Protein AF-0000000087537199 (afdb_homodimer)

Radius of gyration: 24.15 Å; Cα contacts (8 Å, |Δi|>4): 425; chains: 2; bounding box: 48×74×52 Å

Organism: NCBI:txid88431

Foldseek 3Di:
DDCDPLLVLLLQLLLVQLVPPPPHFDALVVSCVVSVHDSVSSVVSVVLCVVLQQKDWDDDPRIHIHGSDHQQQAFQVSSCCSRPNDPADDQDDQDPDDPCSVVSVCCCPVPRVVVRVVVVVRRRNHTSVNVNVVVVVVVVVVVVVVVD/DDCDPLLVLLLQLVLVQLVPPPPHFDALVVSCVVSVHDSVSSVVSVVLCVVLQQKDWDDDPRIHIHGSDHQQQAFQVSSCCSRPNDPADDQDDQDPDDPCSVVSVCCCPVPRVVVRVVVVVRRRNHTSVNVNVVVVVVVVVVVVVVVD

Sequence (296 aa):
MKLSMKSRYGLRALIDLAINSKTEQVALNSIAERNKISPQYLEQVFASLRKAGIVKSIKGSQGGYFLSRPPQEITVSSIIEALEGDYRIEDEELPKEGKYTGSVNAIQKLVIDRVNDSVTEILQSVTLHDLEKEYQEYIDYGQDMYYIMKLSMKSRYGLRALIDLAINSKTEQVALNSIAERNKISPQYLEQVFASLRKAGIVKSIKGSQGGYFLSRPPQEITVSSIIEALEGDYRIEDEELPKEGKYTGSVNAIQKLVIDRVNDSVTEILQSVTLHDLEKEYQEYIDYGQDMYYI

Solvent-accessible surface area (backbone atoms only — not comparable to full-atom values): 15859 Å² total; per-residue (Å²): 57,82,77,47,70,65,44,50,51,45,52,41,46,49,38,51,43,62,71,62,30,78,85,42,61,36,42,63,60,60,50,18,61,57,59,76,40,55,54,72,59,48,48,56,51,49,50,36,34,36,75,65,56,53,31,43,75,45,84,64,98,85,27,21,34,37,68,61,58,62,44,76,77,37,29,45,38,60,52,41,37,42,66,71,38,83,65,61,61,76,80,76,83,70,59,96,69,61,81,40,40,29,40,53,49,21,45,42,58,71,44,48,47,49,43,39,52,53,47,48,50,52,29,60,69,39,25,44,39,55,40,39,50,43,18,51,51,43,50,52,50,55,51,47,54,67,74,97,58,82,76,46,69,66,44,52,52,46,52,42,48,49,37,51,44,62,70,62,30,77,83,40,60,35,42,62,60,60,50,18,60,58,59,75,40,56,53,71,58,49,49,54,50,48,49,36,32,36,75,64,55,53,32,43,75,45,83,65,98,86,27,20,33,37,67,59,58,62,43,78,76,38,27,46,40,60,52,41,37,42,67,69,37,83,64,61,61,76,80,76,82,72,58,98,72,62,79,39,39,28,42,52,49,22,46,41,59,72,44,47,47,50,45,37,53,54,46,48,52,52,30,60,68,39,24,44,38,55,38,39,51,44,19,52,51,43,50,54,50,55,51,47,56,69,73,96

pLDDT: mean 91.27, std 11.91, range [39.81, 98.88]

Structure (mmCIF, N/CA/C/O backbone):
data_AF-0000000087537199-model_v1
#
loop_
_entity.id
_entity.type
_entity.pdbx_description
1 polymer 'Rrf2 family transcriptional regulator'
#
loop_
_atom_site.group_PDB
_atom_site.id
_atom_site.type_symbol
_atom_site.label_atom_id
_atom_site.label_alt_id
_atom_site.label_comp_id
_atom_site.label_asym_id
_atom_site.label_entity_id
_atom_site.label_seq_id
_atom_site.pdbx_PDB_ins_code
_atom_site.Cartn_x
_atom_site.Cartn_y
_atom_site.Cartn_z
_atom_site.occupancy
_atom_site.B_iso_or_equiv
_atom_site.auth_seq_id
_atom_site.auth_comp_id
_atom_site.auth_asym_id
_atom_site.auth_atom_id
_atom_site.pdbx_PDB_model_num
ATOM 1 N N . MET A 1 1 ? 0.459 -0.457 -0.998 1 75.19 1 MET A N 1
ATOM 2 C CA . MET A 1 1 ? 1.025 -1.22 -2.107 1 75.19 1 MET A CA 1
ATOM 3 C C . MET A 1 1 ? -0.015 -1.445 -3.199 1 75.19 1 MET A C 1
ATOM 5 O O . MET A 1 1 ? -1.216 -1.46 -2.924 1 75.19 1 MET A O 1
ATOM 9 N N . LYS A 1 2 ? 0.405 -1.321 -4.438 1 78.44 2 LYS A N 1
ATOM 10 C CA . LYS A 1 2 ? -0.446 -1.684 -5.566 1 78.44 2 LYS A CA 1
ATOM 11 C C . LYS A 1 2 ? -0.186 -3.119 -6.012 1 78.44 2 LYS A C 1
ATOM 13 O O . LYS A 1 2 ? 0.965 -3.553 -6.086 1 78.44 2 LYS A O 1
ATOM 18 N N . LEU A 1 3 ? -1.23 -3.912 -6.008 1 92.62 3 LEU A N 1
ATOM 19 C CA . LEU A 1 3 ? -1.132 -5.234 -6.609 1 92.62 3 LEU A CA 1
ATOM 20 C C . LEU A 1 3 ? -1.622 -5.211 -8.055 1 92.62 3 LEU A C 1
ATOM 22 O O . LEU A 1 3 ? -2.822 -5.336 -8.305 1 92.62 3 LEU A O 1
ATOM 26 N N . SER A 1 4 ? -0.72 -5.012 -8.922 1 93.19 4 SER A N 1
ATOM 27 C CA . SER A 1 4 ? -1.021 -4.832 -10.344 1 93.19 4 SER A CA 1
ATOM 28 C C . SER A 1 4 ? -1.612 -6.098 -10.945 1 93.19 4 SER A C 1
ATOM 30 O O . SER A 1 4 ? -1.636 -7.148 -10.305 1 93.19 4 SER A O 1
ATOM 32 N N . MET A 1 5 ? -2.07 -5.949 -12.133 1 91.75 5 MET A N 1
ATOM 33 C CA . MET A 1 5 ? -2.523 -7.117 -12.875 1 91.75 5 MET A CA 1
ATOM 34 C C . MET A 1 5 ? -1.382 -8.109 -13.086 1 91.75 5 MET A C 1
ATOM 36 O O . MET A 1 5 ? -1.587 -9.32 -13.031 1 91.75 5 MET A O 1
ATOM 40 N N . LYS A 1 6 ? -0.217 -7.605 -13.32 1 95.19 6 LYS A N 1
ATOM 41 C CA . LYS A 1 6 ? 0.959 -8.453 -13.484 1 95.19 6 LYS A CA 1
ATOM 42 C C . LYS A 1 6 ? 1.197 -9.32 -12.25 1 95.19 6 LYS A C 1
ATOM 44 O O . LYS A 1 6 ? 1.443 -10.516 -12.367 1 95.19 6 LYS A O 1
ATOM 49 N N . SER A 1 7 ? 1.1 -8.695 -11.109 1 96.31 7 SER A N 1
ATOM 50 C CA . SER A 1 7 ? 1.306 -9.43 -9.867 1 96.31 7 SER A CA 1
ATOM 51 C C . SER A 1 7 ? 0.179 -10.422 -9.617 1 96.31 7 SER A C 1
ATOM 53 O O . SER A 1 7 ? 0.423 -11.539 -9.156 1 96.31 7 SER A O 1
ATOM 55 N N . ARG A 1 8 ? -1.02 -10.008 -9.93 1 94.94 8 ARG A N 1
ATOM 56 C CA . ARG A 1 8 ? -2.16 -10.906 -9.75 1 94.94 8 ARG A CA 1
ATOM 57 C C . ARG A 1 8 ? -2.047 -12.125 -10.656 1 94.94 8 ARG A C 1
ATOM 59 O O . ARG A 1 8 ? -2.186 -13.258 -10.195 1 94.94 8 ARG A O 1
ATOM 66 N N . TYR A 1 9 ? -1.751 -11.891 -11.875 1 95.44 9 TYR A N 1
ATOM 67 C CA . TYR A 1 9 ? -1.585 -12.984 -12.828 1 95.44 9 TYR A CA 1
ATOM 68 C C . TYR A 1 9 ? -0.408 -13.867 -12.445 1 95.44 9 TYR A C 1
ATOM 70 O O . TYR A 1 9 ? -0.475 -15.094 -12.578 1 95.44 9 TYR A O 1
ATOM 78 N N . GLY A 1 10 ? 0.642 -13.234 -12.016 1 97.88 10 GLY A N 1
ATOM 79 C CA . GLY A 1 10 ? 1.801 -13.992 -11.586 1 97.88 10 GLY A CA 1
ATOM 80 C C . GLY A 1 10 ? 1.5 -14.93 -10.43 1 97.88 10 GLY A C 1
ATOM 81 O O . GLY A 1 10 ? 1.875 -16.109 -10.461 1 97.88 10 GLY A O 1
ATOM 82 N N . LEU A 1 11 ? 0.8 -14.398 -9.477 1 98.19 11 LEU A N 1
ATOM 83 C CA . LEU A 1 11 ? 0.439 -15.219 -8.32 1 98.19 11 LEU A CA 1
ATOM 84 C C . LEU A 1 11 ? -0.467 -16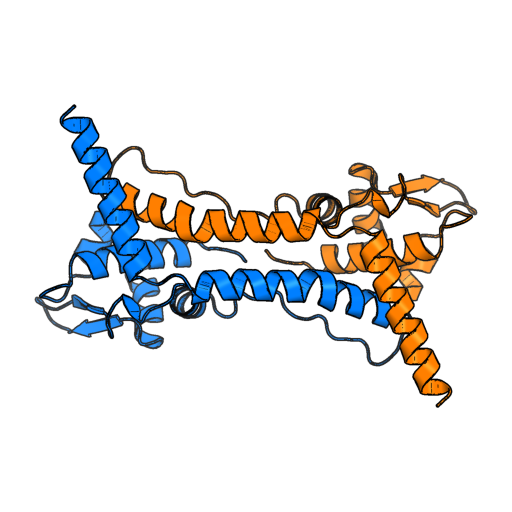.375 -8.742 1 98.19 11 LEU A C 1
ATOM 86 O O . LEU A 1 11 ? -0.247 -17.516 -8.336 1 98.19 11 LEU A O 1
ATOM 90 N N . ARG A 1 12 ? -1.44 -16.109 -9.539 1 96.62 12 ARG A N 1
ATOM 91 C CA . ARG A 1 12 ? -2.354 -17.141 -10 1 96.62 12 ARG A CA 1
ATOM 92 C C . ARG A 1 12 ? -1.604 -18.219 -10.773 1 96.62 12 ARG A C 1
ATOM 94 O O . ARG A 1 12 ? -1.823 -19.422 -10.547 1 96.62 12 ARG A O 1
ATOM 101 N N . ALA A 1 13 ? -0.761 -17.781 -11.664 1 97.5 13 ALA A N 1
ATOM 102 C CA . ALA A 1 13 ? -0.001 -18.703 -12.508 1 97.5 13 ALA A CA 1
ATOM 103 C C . ALA A 1 13 ? 0.934 -19.562 -11.664 1 97.5 13 ALA A C 1
ATOM 105 O O . ALA A 1 13 ? 1.114 -20.75 -11.945 1 97.5 13 ALA A O 1
ATOM 106 N N . LEU A 1 14 ? 1.512 -19 -10.633 1 98.44 14 LEU A N 1
ATOM 107 C CA . LEU A 1 14 ? 2.436 -19.734 -9.781 1 98.44 14 LEU A CA 1
ATOM 108 C C . LEU A 1 14 ? 1.688 -20.75 -8.922 1 98.44 14 LEU A C 1
ATOM 110 O O . LEU A 1 14 ? 2.207 -21.844 -8.641 1 98.44 14 LEU A O 1
ATOM 114 N N . ILE A 1 15 ? 0.481 -20.359 -8.492 1 97.62 15 ILE A N 1
ATOM 115 C CA . ILE A 1 15 ? -0.347 -21.344 -7.793 1 97.62 15 ILE A CA 1
ATOM 116 C C . ILE A 1 15 ? -0.631 -22.516 -8.711 1 97.62 15 ILE A C 1
ATOM 118 O O . ILE A 1 15 ? -0.487 -23.672 -8.312 1 97.62 15 ILE A O 1
ATOM 122 N N . ASP A 1 16 ? -1.009 -22.219 -9.945 1 96.31 16 ASP A N 1
ATOM 123 C CA . ASP A 1 16 ? -1.258 -23.25 -10.953 1 96.31 16 ASP A CA 1
ATOM 124 C C . ASP A 1 16 ? -0.029 -24.125 -11.148 1 96.31 16 ASP A C 1
ATOM 126 O O . ASP A 1 16 ? -0.133 -25.359 -11.133 1 96.31 16 ASP A O 1
ATOM 130 N N . LEU A 1 17 ? 1.085 -23.5 -11.266 1 97.44 17 LEU A N 1
ATOM 131 C CA . LEU A 1 17 ? 2.334 -24.234 -11.469 1 97.44 17 LEU A CA 1
ATOM 132 C C . LEU A 1 17 ? 2.635 -25.141 -10.289 1 97.44 17 LEU A C 1
ATOM 134 O O . LEU A 1 17 ? 3.014 -26.297 -10.469 1 97.44 17 LEU A O 1
ATOM 138 N N . ALA A 1 18 ? 2.455 -24.578 -9.109 1 96.38 18 ALA A N 1
ATOM 139 C CA . ALA A 1 18 ? 2.74 -25.344 -7.895 1 96.38 18 ALA A CA 1
ATOM 140 C C . ALA A 1 18 ? 1.851 -26.578 -7.797 1 96.38 18 ALA A C 1
ATOM 142 O O . ALA A 1 18 ? 2.301 -27.641 -7.371 1 96.38 18 ALA A O 1
ATOM 143 N N . ILE A 1 19 ? 0.647 -26.438 -8.234 1 93.62 19 ILE A N 1
ATOM 144 C CA . ILE A 1 19 ? -0.343 -27.5 -8.148 1 93.62 19 ILE A CA 1
ATOM 145 C C . ILE A 1 19 ? -0.04 -28.578 -9.195 1 93.62 19 ILE A C 1
ATOM 147 O O . ILE A 1 19 ? -0.175 -29.766 -8.93 1 93.62 19 ILE A O 1
ATOM 151 N N . ASN A 1 20 ? 0.44 -28.125 -10.336 1 91.88 20 ASN A N 1
ATOM 152 C CA . ASN A 1 20 ? 0.503 -29.016 -11.477 1 91.88 20 ASN A CA 1
ATOM 153 C C . ASN A 1 20 ? 1.932 -29.484 -11.75 1 91.88 20 ASN A C 1
ATOM 155 O O . ASN A 1 20 ? 2.154 -30.375 -12.57 1 91.88 20 ASN A O 1
ATOM 159 N N . SER A 1 21 ? 2.924 -28.875 -11.102 1 81.94 21 SER A N 1
ATOM 160 C CA . SER A 1 21 ? 4.312 -29.219 -11.375 1 81.94 21 SER A CA 1
ATOM 161 C C . SER A 1 21 ? 4.828 -30.25 -10.375 1 81.94 21 SER A C 1
ATOM 163 O O . SER A 1 21 ? 6.039 -30.391 -10.188 1 81.94 21 SER A O 1
ATOM 165 N N . LYS A 1 22 ? 4.148 -30.969 -9.75 1 75.44 22 LYS A N 1
ATOM 166 C CA . LYS A 1 22 ? 4.621 -31.906 -8.734 1 75.44 22 LYS A CA 1
ATOM 167 C C . LYS A 1 22 ? 5.5 -33 -9.359 1 75.44 22 LYS A C 1
ATOM 169 O O . LYS A 1 22 ? 6.453 -33.469 -8.734 1 75.44 22 LYS A O 1
ATOM 174 N N . THR A 1 23 ? 5.355 -33.2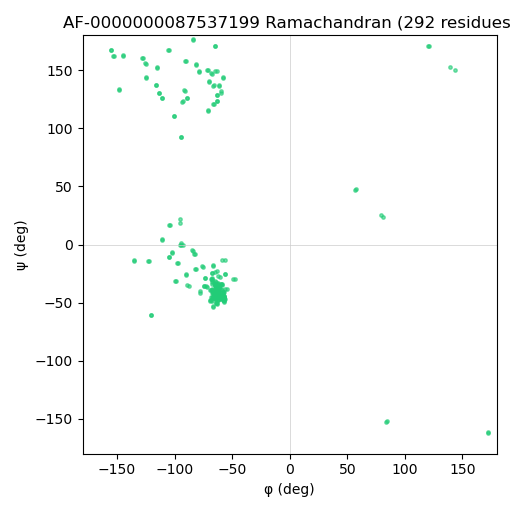81 -10.633 1 73.31 23 THR A N 1
ATOM 175 C CA . THR A 1 23 ? 6.137 -34.375 -11.18 1 73.31 23 THR A CA 1
ATOM 176 C C . THR A 1 23 ? 6.75 -34 -12.523 1 73.31 23 THR A C 1
ATOM 178 O O . THR A 1 23 ? 7.605 -34.719 -13.047 1 73.31 23 THR A O 1
ATOM 181 N N . GLU A 1 24 ? 6.336 -33 -13.062 1 83.81 24 GLU A N 1
ATOM 182 C CA . GLU A 1 24 ? 6.789 -32.656 -14.406 1 83.81 24 GLU A CA 1
ATOM 183 C C . GLU A 1 24 ? 6.719 -31.156 -14.633 1 83.81 24 GLU A C 1
ATOM 185 O O . GLU A 1 24 ? 6.121 -30.422 -13.836 1 83.81 24 GLU A O 1
ATOM 190 N N . GLN A 1 25 ? 7.445 -30.766 -15.641 1 91.94 25 GLN A N 1
ATOM 191 C CA . GLN A 1 25 ? 7.324 -29.391 -16.109 1 91.94 25 GLN A CA 1
ATOM 192 C C . GLN A 1 25 ? 5.926 -29.109 -16.641 1 91.94 25 GLN A C 1
ATOM 194 O O . GLN A 1 25 ? 5.227 -30.031 -17.078 1 91.94 25 GLN A O 1
ATOM 199 N N . VAL A 1 26 ? 5.512 -27.922 -16.516 1 95.88 26 VAL A N 1
ATOM 200 C CA . VAL A 1 26 ? 4.191 -27.531 -16.984 1 95.88 26 VAL A CA 1
ATOM 201 C C . VAL A 1 26 ? 4.332 -26.547 -18.156 1 95.88 26 VAL A C 1
ATOM 203 O O . VAL A 1 26 ? 5.094 -25.578 -18.062 1 95.88 26 VAL A O 1
ATOM 206 N N . ALA A 1 27 ? 3.627 -26.844 -19.203 1 95.75 27 ALA A N 1
ATOM 207 C CA . ALA A 1 27 ? 3.664 -25.969 -20.375 1 95.75 27 ALA A CA 1
ATOM 208 C C . ALA A 1 27 ? 3.043 -24.609 -20.062 1 95.75 27 ALA A C 1
ATOM 210 O O . ALA A 1 27 ? 1.975 -24.547 -19.438 1 95.75 27 ALA A O 1
ATOM 211 N N . LEU A 1 28 ? 3.746 -23.562 -20.547 1 96.44 28 LEU A N 1
ATOM 212 C CA . LEU A 1 28 ? 3.266 -22.203 -20.312 1 96.44 28 LEU A CA 1
ATOM 213 C C . LEU A 1 28 ? 1.865 -22 -20.875 1 96.44 28 LEU A C 1
ATOM 215 O O . LEU A 1 28 ? 1.015 -21.375 -20.25 1 96.44 28 LEU A O 1
ATOM 219 N N . ASN A 1 29 ? 1.617 -22.578 -22.031 1 96.12 29 ASN A N 1
ATOM 220 C CA . ASN A 1 29 ? 0.328 -22.438 -22.703 1 96.12 29 ASN A CA 1
ATOM 221 C C . ASN A 1 29 ? -0.8 -23.047 -21.875 1 96.12 29 ASN A C 1
ATOM 223 O O . ASN A 1 29 ? -1.92 -22.547 -21.859 1 96.12 29 ASN A O 1
ATOM 227 N N . SER A 1 30 ? -0.572 -24.141 -21.25 1 95.12 30 SER A N 1
ATOM 228 C CA . SER A 1 30 ? -1.586 -24.781 -20.406 1 95.12 30 SER A CA 1
ATOM 229 C C . SER A 1 30 ? -1.922 -23.922 -19.188 1 95.12 30 SER A C 1
ATOM 231 O O . SER A 1 30 ? -3.088 -23.812 -18.812 1 95.12 30 SER A O 1
ATOM 233 N N . ILE A 1 31 ? -0.898 -23.312 -18.594 1 95.75 31 ILE A N 1
ATOM 234 C CA . ILE A 1 31 ? -1.109 -22.406 -17.469 1 95.75 31 ILE A CA 1
ATOM 235 C C . ILE A 1 31 ? -1.956 -21.219 -17.922 1 95.75 31 ILE A C 1
ATOM 237 O O . ILE A 1 31 ? -2.924 -20.859 -17.25 1 95.75 31 ILE A O 1
ATOM 241 N N . ALA A 1 32 ? -1.575 -20.656 -19.047 1 96.56 32 ALA A N 1
ATOM 242 C CA . ALA A 1 32 ? -2.287 -19.5 -19.594 1 96.56 32 ALA A CA 1
ATOM 243 C C . ALA A 1 32 ? -3.76 -19.828 -19.828 1 96.56 32 ALA A C 1
ATOM 245 O O . ALA A 1 32 ? -4.641 -19.047 -19.438 1 96.56 32 ALA A O 1
ATOM 246 N N . GLU A 1 33 ? -4.039 -20.953 -20.359 1 94.38 33 GLU A N 1
ATOM 247 C CA . GLU A 1 33 ? -5.398 -21.375 -20.688 1 94.38 33 GLU A CA 1
ATOM 248 C C . GLU A 1 33 ? -6.227 -21.578 -19.422 1 94.38 33 GLU A C 1
ATOM 250 O O . GLU A 1 33 ? -7.336 -21.047 -19.297 1 94.38 33 GLU A O 1
ATOM 255 N N . ARG A 1 34 ? -5.645 -22.234 -18.438 1 92.31 34 ARG A N 1
ATOM 256 C CA . ARG A 1 34 ? -6.375 -22.531 -17.203 1 92.31 34 ARG A CA 1
ATOM 257 C C . ARG A 1 34 ? -6.68 -21.25 -16.422 1 92.31 34 ARG A C 1
ATOM 259 O O . ARG A 1 34 ? -7.652 -21.203 -15.672 1 92.31 34 ARG A O 1
ATOM 266 N N . ASN A 1 35 ? -5.855 -20.219 -16.656 1 92.75 35 ASN A N 1
ATOM 267 C CA . ASN A 1 35 ? -5.988 -19 -15.852 1 92.75 35 ASN A CA 1
ATOM 268 C C . ASN A 1 35 ? -6.516 -17.844 -16.672 1 92.75 35 ASN A C 1
ATOM 270 O O . ASN A 1 35 ? -6.562 -16.703 -16.203 1 92.75 35 ASN A O 1
ATOM 274 N N . LYS A 1 36 ? -6.859 -18.094 -17.922 1 91.19 36 LYS A N 1
ATOM 275 C CA . LYS A 1 36 ? -7.434 -17.094 -18.828 1 91.19 36 LYS A CA 1
ATOM 276 C C . LYS A 1 36 ? -6.52 -15.875 -18.953 1 91.19 36 LYS A C 1
ATOM 278 O O . LYS A 1 36 ? -6.977 -14.734 -18.828 1 91.19 36 LYS A O 1
ATOM 283 N N . ILE A 1 37 ? -5.297 -16.203 -19.156 1 94.38 37 ILE A N 1
ATOM 284 C CA . ILE A 1 37 ? -4.27 -15.195 -19.422 1 94.38 37 ILE A CA 1
ATOM 285 C C . ILE A 1 37 ? -3.703 -15.383 -20.828 1 94.38 37 ILE A C 1
ATOM 287 O O . ILE A 1 37 ? -3.512 -16.516 -21.281 1 94.38 37 ILE A O 1
ATOM 291 N N . SER A 1 38 ? -3.52 -14.344 -21.5 1 96.5 38 SER A N 1
ATOM 292 C CA . SER A 1 38 ? -2.908 -14.5 -22.812 1 96.5 38 SER A CA 1
ATOM 293 C C . SER A 1 38 ? -1.509 -15.094 -22.719 1 96.5 38 SER A C 1
ATOM 295 O O . SER A 1 38 ? -0.74 -14.734 -21.812 1 96.5 38 SER A O 1
ATOM 297 N N . PRO A 1 39 ? -1.177 -16.047 -23.594 1 96.94 39 PRO A N 1
ATOM 298 C CA . PRO A 1 39 ? 0.165 -16.625 -23.578 1 96.94 39 PRO A CA 1
ATOM 299 C C . PRO A 1 39 ? 1.269 -15.586 -23.688 1 96.94 39 PRO A C 1
ATOM 301 O O . PRO A 1 39 ? 2.311 -15.703 -23.047 1 96.94 39 PRO A O 1
ATOM 304 N N . GLN A 1 40 ? 1.053 -14.594 -24.484 1 97.31 40 GLN A N 1
ATOM 305 C CA . GLN A 1 40 ? 2.039 -13.531 -24.672 1 97.31 40 GLN A CA 1
ATOM 306 C C . GLN A 1 40 ? 2.287 -12.773 -23.375 1 97.31 40 GLN A C 1
ATOM 308 O O . GLN A 1 40 ? 3.436 -12.5 -23.016 1 97.31 40 GLN A O 1
ATOM 313 N N . TYR A 1 41 ? 1.214 -12.477 -22.75 1 97.56 41 TYR A N 1
ATOM 314 C CA . TYR A 1 41 ? 1.333 -11.758 -21.484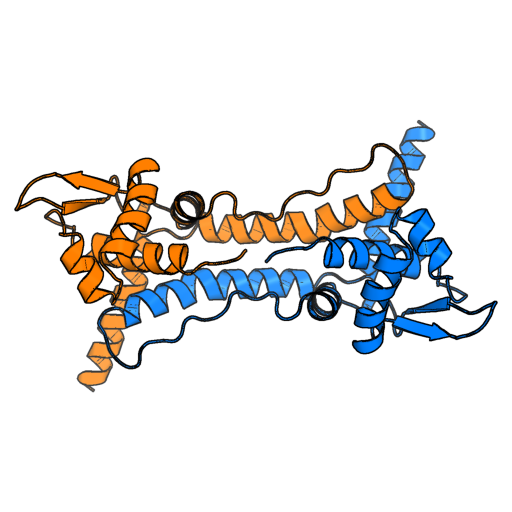 1 97.56 41 TYR A CA 1
ATOM 315 C C . TYR A 1 41 ? 2.01 -12.625 -20.422 1 97.56 41 TYR A C 1
ATOM 317 O O . TYR A 1 41 ? 2.875 -12.156 -19.688 1 97.56 41 TYR A O 1
ATOM 325 N N . LEU A 1 42 ? 1.62 -13.875 -20.375 1 98.12 42 LEU A N 1
ATOM 326 C CA . LEU A 1 42 ? 2.174 -14.773 -19.359 1 98.12 42 LEU A CA 1
ATOM 327 C C . LEU A 1 42 ? 3.666 -14.992 -19.594 1 98.12 42 LEU A C 1
ATOM 329 O O . LEU A 1 42 ? 4.43 -15.156 -18.641 1 98.12 42 LEU A O 1
ATOM 333 N N . GLU A 1 43 ? 4.047 -14.992 -20.844 1 97.62 43 GLU A N 1
ATOM 334 C CA . GLU A 1 43 ? 5.465 -15.109 -21.156 1 97.62 43 GLU A CA 1
ATOM 335 C C . GLU A 1 43 ? 6.27 -13.984 -20.516 1 97.62 43 GLU A C 1
ATOM 337 O O . GLU A 1 43 ? 7.363 -14.211 -19.984 1 97.62 43 GLU A O 1
ATOM 342 N N . GLN A 1 44 ? 5.766 -12.82 -20.547 1 97.75 44 GLN A N 1
ATOM 343 C CA . GLN A 1 44 ? 6.43 -11.672 -19.938 1 97.75 44 GLN A CA 1
ATOM 344 C C . GLN A 1 44 ? 6.504 -11.828 -18.422 1 97.75 44 GLN A C 1
ATOM 346 O O . GLN A 1 44 ? 7.539 -11.539 -17.812 1 97.75 44 GLN A O 1
ATOM 351 N N . VAL A 1 45 ? 5.418 -12.211 -17.875 1 98.5 45 VAL A N 1
ATOM 352 C CA . VAL A 1 45 ? 5.359 -12.422 -16.422 1 98.5 45 VAL A CA 1
ATOM 353 C C . VAL A 1 45 ? 6.395 -13.469 -16.016 1 98.5 45 VAL A C 1
ATOM 355 O O . VAL A 1 45 ? 7.168 -13.25 -15.078 1 98.5 45 VAL A O 1
ATOM 358 N N . PHE A 1 46 ? 6.449 -14.586 -16.766 1 98.44 46 PHE A N 1
ATOM 359 C CA . PHE A 1 46 ? 7.336 -15.688 -16.406 1 98.44 46 PHE A CA 1
ATOM 360 C C . PHE A 1 46 ? 8.789 -15.328 -16.703 1 98.44 46 PHE A C 1
ATOM 362 O O . PHE A 1 46 ? 9.703 -15.867 -16.078 1 98.44 46 PHE A O 1
ATOM 369 N N . ALA A 1 47 ? 9.008 -14.477 -17.688 1 98.19 47 ALA A N 1
ATOM 370 C CA . ALA A 1 47 ? 10.367 -13.992 -17.906 1 98.19 47 ALA A CA 1
ATOM 371 C C . ALA A 1 47 ? 10.914 -13.305 -16.656 1 98.19 47 ALA A C 1
ATOM 373 O O . ALA A 1 47 ? 12.047 -13.555 -16.25 1 98.19 47 ALA A O 1
ATOM 374 N N . SER A 1 48 ? 10.102 -12.469 -16.031 1 98.5 48 SER A N 1
ATOM 375 C CA . SER A 1 48 ? 10.492 -11.773 -14.812 1 98.5 48 SER A CA 1
ATOM 376 C C . SER A 1 48 ? 10.711 -12.758 -13.664 1 98.5 48 SER A C 1
ATOM 378 O O . SER A 1 48 ? 11.656 -12.617 -12.891 1 98.5 48 SER A O 1
ATOM 380 N N . LEU A 1 49 ? 9.852 -13.727 -13.578 1 98.81 49 LEU A N 1
ATOM 381 C CA . LEU A 1 49 ? 9.938 -14.727 -12.516 1 98.81 49 LEU A CA 1
ATOM 382 C C . LEU A 1 49 ? 11.172 -15.594 -12.688 1 98.81 49 LEU A C 1
ATOM 384 O O . LEU A 1 49 ? 11.805 -15.984 -11.703 1 98.81 49 LEU A O 1
ATOM 388 N N . ARG A 1 50 ? 11.484 -15.93 -13.945 1 98.44 50 ARG A N 1
ATOM 389 C CA . ARG A 1 50 ? 12.688 -16.703 -14.234 1 98.44 50 ARG A CA 1
ATOM 390 C C . ARG A 1 50 ? 13.945 -15.922 -13.875 1 98.44 50 ARG A C 1
ATOM 392 O O . ARG A 1 50 ? 14.867 -16.453 -13.266 1 98.44 50 ARG A O 1
ATOM 399 N N . LYS A 1 51 ? 13.984 -14.703 -14.242 1 98.31 51 LYS A N 1
ATOM 400 C CA . LYS A 1 51 ? 15.117 -13.836 -13.938 1 98.31 51 LYS A CA 1
ATOM 401 C C . LYS A 1 51 ? 15.344 -13.742 -12.43 1 98.31 51 LYS A C 1
ATOM 403 O O . LYS A 1 51 ? 16.484 -13.688 -11.977 1 98.31 51 LYS A O 1
ATOM 408 N N . ALA A 1 52 ? 14.273 -13.781 -11.672 1 98.56 52 ALA A N 1
ATOM 409 C CA . ALA A 1 52 ? 14.352 -13.664 -10.219 1 98.56 52 ALA A CA 1
ATOM 410 C C . ALA A 1 52 ? 14.633 -15.023 -9.578 1 98.56 52 ALA A C 1
ATOM 412 O O . ALA A 1 52 ? 14.734 -15.125 -8.352 1 98.56 52 ALA A O 1
ATOM 413 N N . GLY A 1 53 ? 14.664 -16.047 -10.336 1 98.44 53 GLY A N 1
ATOM 414 C CA . GLY A 1 53 ? 14.992 -17.375 -9.836 1 98.44 53 GLY A CA 1
ATOM 415 C C . GLY A 1 53 ? 13.828 -18.047 -9.141 1 98.44 53 GLY A C 1
ATOM 416 O O . GLY A 1 53 ? 14.031 -18.938 -8.305 1 98.44 53 GLY A O 1
ATOM 417 N N . ILE A 1 54 ? 12.664 -17.672 -9.477 1 98.69 54 ILE A N 1
ATOM 418 C CA . ILE A 1 54 ? 11.477 -18.266 -8.859 1 98.69 54 ILE A CA 1
ATOM 419 C C . ILE A 1 54 ? 11.047 -19.5 -9.656 1 98.69 54 ILE A C 1
ATOM 421 O O . ILE A 1 54 ? 10.617 -20.5 -9.07 1 98.69 54 ILE A O 1
ATOM 425 N N . VAL A 1 55 ? 11.242 -19.406 -10.992 1 98.38 55 VAL A N 1
ATOM 426 C CA . VAL A 1 55 ? 10.938 -20.547 -11.859 1 98.38 55 VAL A CA 1
ATOM 427 C C . VAL A 1 55 ? 12.141 -20.844 -12.742 1 98.38 55 VAL A C 1
ATOM 429 O O . VAL A 1 55 ? 13.039 -20.016 -12.898 1 98.38 55 VAL A O 1
ATOM 432 N N . LYS A 1 56 ? 12.125 -22.016 -13.234 1 96.69 56 LYS A N 1
ATOM 433 C CA . LYS A 1 56 ? 13.078 -22.469 -14.25 1 96.69 56 LYS A CA 1
ATOM 434 C C . LYS A 1 56 ? 12.352 -23.016 -15.477 1 96.69 56 LYS A C 1
ATOM 436 O O . LYS A 1 56 ? 11.203 -23.453 -15.383 1 96.69 56 LYS A O 1
ATOM 441 N N . SER A 1 57 ? 13.039 -22.969 -16.547 1 95.25 57 SER A N 1
ATOM 442 C CA . SER A 1 57 ? 12.422 -23.438 -17.781 1 95.25 57 SER A CA 1
ATOM 443 C C . SER A 1 57 ? 13.266 -24.531 -18.453 1 95.25 57 SER A C 1
ATOM 445 O O . SER A 1 57 ? 14.484 -24.562 -18.266 1 95.25 57 SER A O 1
ATOM 447 N N . ILE A 1 58 ? 12.617 -25.453 -19.016 1 91.31 58 ILE A N 1
ATOM 448 C CA . ILE A 1 58 ? 13.219 -26.438 -19.922 1 91.31 58 ILE A CA 1
ATOM 449 C C . ILE A 1 58 ? 12.719 -26.188 -21.344 1 91.31 58 ILE A C 1
ATOM 451 O O . ILE A 1 58 ? 11.516 -26.125 -21.578 1 91.31 58 ILE A O 1
ATOM 455 N N . LYS A 1 59 ? 13.656 -26.047 -22.188 1 89.12 59 LYS A N 1
ATOM 456 C CA . LYS A 1 59 ? 13.305 -25.766 -23.578 1 89.12 59 LYS A CA 1
ATOM 457 C C . LYS A 1 59 ? 12.93 -27.047 -24.312 1 89.12 59 LYS A C 1
ATOM 459 O O . LYS A 1 59 ? 13.336 -28.141 -23.922 1 89.12 59 LYS A O 1
ATOM 464 N N . GLY A 1 60 ? 12.148 -27 -25.344 1 84.56 60 GLY A N 1
ATOM 465 C CA . GLY A 1 60 ? 11.797 -28.109 -26.203 1 84.56 60 GLY A CA 1
ATOM 466 C C . GLY A 1 60 ? 10.305 -28.375 -26.25 1 84.56 60 GLY A C 1
ATOM 467 O O . GLY A 1 60 ? 9.539 -27.844 -25.453 1 84.56 60 GLY A O 1
ATOM 468 N N . SER A 1 61 ? 9.828 -29.234 -27.141 1 82 61 SER A N 1
ATOM 469 C CA . SER A 1 61 ? 8.414 -29.547 -27.359 1 82 61 SER A CA 1
ATOM 470 C C . SER A 1 61 ? 7.773 -30.125 -26.094 1 82 61 SER A C 1
ATOM 472 O O . SER A 1 61 ? 6.566 -29.984 -25.891 1 82 61 SER A O 1
ATOM 474 N N . GLN A 1 62 ? 8.609 -30.781 -25.281 1 83.56 62 GLN A N 1
ATOM 475 C CA . GLN A 1 62 ? 8.094 -31.328 -24.031 1 83.56 62 GLN A CA 1
ATOM 476 C C . GLN A 1 62 ? 8.531 -30.469 -22.844 1 83.56 62 GLN A C 1
ATOM 478 O O . GLN A 1 62 ? 8.477 -30.922 -21.703 1 83.56 62 GLN A O 1
ATOM 483 N N . GLY A 1 63 ? 8.953 -29.266 -23.266 1 90.44 63 GLY A N 1
ATOM 484 C CA . GLY A 1 63 ? 9.461 -28.406 -22.219 1 90.44 63 GLY A CA 1
ATOM 485 C C . GLY A 1 63 ? 8.367 -27.641 -21.5 1 90.44 63 GLY A C 1
ATOM 486 O O . GLY A 1 63 ? 7.184 -27.938 -21.672 1 90.44 63 GLY A O 1
ATOM 487 N N . GLY A 1 64 ? 8.766 -26.859 -20.453 1 95 64 GLY A N 1
ATOM 488 C CA . GLY A 1 64 ? 7.871 -26.109 -19.594 1 95 64 GLY A CA 1
ATOM 489 C C . GLY A 1 64 ? 8.578 -25.484 -18.391 1 95 64 GLY A C 1
ATOM 490 O O . GLY A 1 64 ? 9.766 -25.188 -18.453 1 95 64 GLY A O 1
ATOM 491 N N . TYR A 1 65 ? 7.762 -25.188 -17.531 1 97.12 65 TYR A N 1
ATOM 492 C CA . TYR A 1 65 ? 8.281 -24.5 -16.344 1 97.12 65 TYR A CA 1
ATOM 493 C C . TYR A 1 65 ? 8.102 -25.344 -15.102 1 97.12 65 TYR A C 1
ATOM 495 O O . TYR A 1 65 ? 7.215 -26.203 -15.047 1 97.12 65 TYR A O 1
ATOM 503 N N . PHE A 1 66 ? 8.969 -25.125 -14.18 1 96.12 66 PHE A N 1
ATOM 504 C CA . PHE A 1 66 ? 8.812 -25.672 -12.836 1 96.12 66 PHE A CA 1
ATOM 505 C C . PHE A 1 66 ? 9.336 -24.703 -11.789 1 96.12 66 PHE A C 1
ATOM 507 O O . PHE A 1 66 ? 10.055 -23.75 -12.117 1 96.12 66 PHE A O 1
ATOM 514 N N . LEU A 1 67 ? 8.961 -24.891 -10.562 1 97.44 67 LEU A N 1
ATOM 515 C CA . LEU A 1 67 ? 9.43 -24.031 -9.477 1 97.44 67 LEU A CA 1
ATOM 516 C C . LEU A 1 67 ? 10.914 -24.266 -9.195 1 97.44 67 LEU A C 1
ATOM 518 O O . LEU A 1 67 ? 11.375 -25.406 -9.219 1 97.44 67 LEU A O 1
ATOM 522 N N . SER A 1 68 ? 11.664 -23.266 -8.938 1 96.56 68 SER A N 1
ATOM 523 C CA . SER A 1 68 ? 13.102 -23.375 -8.719 1 96.56 68 SER A CA 1
ATOM 524 C C . SER A 1 68 ? 13.406 -23.953 -7.344 1 96.56 68 SER A C 1
ATOM 526 O O . SER A 1 68 ? 14.523 -24.391 -7.086 1 96.56 68 SER A O 1
ATOM 528 N N . ARG A 1 69 ? 12.477 -23.922 -6.414 1 96.69 69 ARG A N 1
ATOM 529 C CA . ARG A 1 69 ? 12.547 -24.422 -5.047 1 96.69 69 ARG A CA 1
ATOM 530 C C . ARG A 1 69 ? 11.156 -24.75 -4.516 1 96.69 69 ARG A C 1
ATOM 532 O O . ARG A 1 69 ? 10.148 -24.375 -5.121 1 96.69 69 ARG A O 1
ATOM 539 N N . PRO A 1 70 ? 11.094 -25.438 -3.402 1 97.25 70 PRO A N 1
ATOM 540 C CA . PRO A 1 70 ? 9.781 -25.797 -2.871 1 97.25 70 PRO A CA 1
ATOM 541 C C . PRO A 1 70 ? 8.883 -24.594 -2.605 1 97.25 70 PRO A C 1
ATOM 543 O O . PRO A 1 70 ? 9.375 -23.547 -2.186 1 97.25 70 PRO A O 1
ATOM 546 N N . PRO A 1 71 ? 7.578 -24.734 -2.838 1 98.06 71 PRO A N 1
ATOM 547 C CA . PRO A 1 71 ? 6.648 -23.609 -2.67 1 98.06 71 PRO A CA 1
ATOM 548 C C . PRO A 1 71 ? 6.703 -23 -1.269 1 98.06 71 PRO A C 1
ATOM 550 O O . PRO A 1 71 ? 6.395 -21.828 -1.091 1 98.06 71 PRO A O 1
ATOM 553 N N . GLN A 1 72 ? 7.129 -23.812 -0.195 1 98.5 72 GLN A N 1
ATOM 554 C CA . GLN A 1 72 ? 7.219 -23.344 1.184 1 98.5 72 GLN A CA 1
ATOM 555 C C . GLN A 1 72 ? 8.305 -22.281 1.334 1 98.5 72 GLN A C 1
ATOM 557 O O . GLN A 1 72 ? 8.289 -21.5 2.291 1 98.5 72 GLN A O 1
ATOM 562 N N . GLU A 1 73 ? 9.18 -22.219 0.372 1 98.62 73 GLU A N 1
ATOM 563 C CA . GLU A 1 73 ? 10.328 -21.328 0.452 1 98.62 73 GLU A CA 1
ATOM 564 C C . GLU A 1 73 ? 10.117 -20.078 -0.407 1 98.62 73 GLU A C 1
ATOM 566 O O . GLU A 1 73 ? 10.953 -19.172 -0.412 1 98.62 73 GLU A O 1
ATOM 571 N N . ILE A 1 74 ? 9.078 -20.016 -1.174 1 98.81 74 ILE A N 1
ATOM 572 C CA . ILE A 1 74 ? 8.758 -18.891 -2.053 1 98.81 74 ILE A CA 1
ATOM 573 C C . ILE A 1 74 ? 7.695 -18 -1.406 1 98.81 74 ILE A C 1
ATOM 575 O O . ILE A 1 74 ? 6.531 -18.406 -1.305 1 98.81 74 ILE A O 1
ATOM 579 N N . THR A 1 75 ? 8.07 -16.844 -1.018 1 98.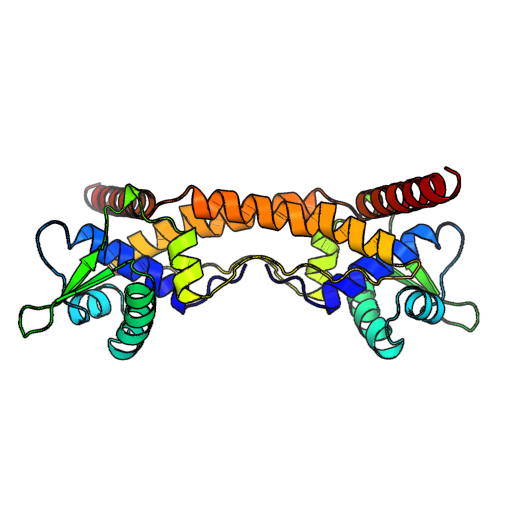88 75 THR A N 1
ATOM 580 C CA . THR A 1 75 ? 7.152 -15.945 -0.34 1 98.88 75 THR A CA 1
ATOM 581 C C . THR A 1 75 ? 6.434 -15.047 -1.348 1 98.88 75 THR A C 1
ATOM 583 O O . THR A 1 75 ? 6.926 -14.836 -2.457 1 98.88 75 THR A O 1
ATOM 586 N N . VAL A 1 76 ? 5.32 -14.547 -0.934 1 98.81 76 VAL A N 1
ATOM 587 C CA . VAL A 1 76 ? 4.605 -13.586 -1.764 1 98.81 76 VAL A CA 1
AT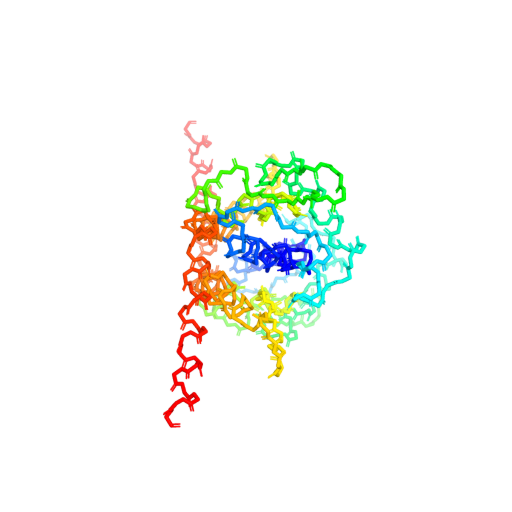OM 588 C C . VAL A 1 76 ? 5.465 -12.336 -1.959 1 98.81 76 VAL A C 1
ATOM 590 O O . VAL A 1 76 ? 5.445 -11.727 -3.029 1 98.81 76 VAL A O 1
ATOM 593 N N . SER A 1 77 ? 6.246 -12.008 -0.913 1 98.5 77 SER A N 1
ATOM 594 C CA . SER A 1 77 ? 7.148 -10.867 -1.008 1 98.5 77 SER A CA 1
ATOM 595 C C . SER A 1 77 ? 8.125 -11.031 -2.17 1 98.5 77 SER A C 1
ATOM 597 O O . SER A 1 77 ? 8.289 -10.117 -2.979 1 98.5 77 SER A O 1
ATOM 599 N N . SER A 1 78 ? 8.742 -12.219 -2.271 1 98.62 78 SER A N 1
ATOM 600 C CA . SER A 1 78 ? 9.711 -12.461 -3.34 1 98.62 78 SER A CA 1
ATOM 601 C C . SER A 1 78 ? 9.039 -12.406 -4.711 1 98.62 78 SER A C 1
ATOM 603 O O . SER A 1 78 ? 9.633 -11.922 -5.676 1 98.62 78 SER A O 1
ATOM 605 N N . ILE A 1 79 ? 7.832 -12.875 -4.797 1 98.81 79 ILE A N 1
ATOM 606 C CA . ILE A 1 79 ? 7.094 -12.883 -6.055 1 98.81 79 ILE A CA 1
ATOM 607 C C . ILE A 1 79 ? 6.754 -11.453 -6.465 1 98.81 79 ILE A C 1
ATOM 609 O O . ILE A 1 79 ? 6.984 -11.055 -7.605 1 98.81 79 ILE A O 1
ATOM 613 N N . ILE A 1 80 ? 6.23 -10.672 -5.527 1 98.12 80 ILE A N 1
ATOM 614 C CA . ILE A 1 80 ? 5.836 -9.297 -5.805 1 98.12 80 ILE A CA 1
ATOM 615 C C . ILE A 1 80 ? 7.062 -8.477 -6.184 1 98.12 80 ILE A C 1
ATOM 617 O O . ILE A 1 80 ? 7.02 -7.68 -7.129 1 98.12 80 ILE A O 1
ATOM 621 N N . GLU A 1 81 ? 8.164 -8.656 -5.5 1 97.75 81 GLU A N 1
ATOM 622 C CA . GLU A 1 81 ? 9.391 -7.941 -5.824 1 97.75 81 GLU A CA 1
ATOM 623 C C . GLU A 1 81 ? 9.867 -8.273 -7.234 1 97.75 81 GLU A C 1
ATOM 625 O O . GLU A 1 81 ? 10.352 -7.398 -7.957 1 97.75 81 GLU A O 1
ATOM 630 N N . ALA A 1 82 ? 9.742 -9.492 -7.578 1 98.25 82 ALA A N 1
ATOM 631 C CA . ALA A 1 82 ? 10.172 -9.93 -8.906 1 98.25 82 ALA A CA 1
ATOM 632 C C . ALA A 1 82 ? 9.32 -9.273 -10 1 98.25 82 ALA A C 1
ATOM 634 O O . ALA A 1 82 ? 9.82 -8.984 -11.086 1 98.25 82 ALA A O 1
ATOM 635 N N . LEU A 1 83 ? 8.125 -9.008 -9.727 1 97.88 83 LEU A N 1
ATOM 636 C CA . LEU A 1 83 ? 7.188 -8.586 -10.766 1 97.88 83 LEU A CA 1
ATOM 637 C C . LEU A 1 83 ? 7.016 -7.07 -10.75 1 97.88 83 LEU A C 1
ATOM 639 O O . LEU A 1 83 ? 6.738 -6.469 -11.789 1 97.88 83 LEU A O 1
ATOM 643 N N . GLU A 1 84 ? 7.125 -6.441 -9.586 1 94.31 84 GLU A N 1
ATOM 644 C CA . GLU A 1 84 ? 6.793 -5.023 -9.469 1 94.31 84 GLU A CA 1
ATOM 645 C C . GLU A 1 84 ? 7.98 -4.219 -8.953 1 94.31 84 GLU A C 1
ATOM 647 O O . GLU A 1 84 ? 7.996 -2.99 -9.062 1 94.31 84 GLU A O 1
ATOM 652 N N . GLY A 1 85 ? 8.961 -4.828 -8.438 1 94.75 85 GLY A N 1
ATOM 653 C CA . GLY A 1 85 ? 10.016 -4.109 -7.742 1 94.75 85 GLY A CA 1
ATOM 654 C C . GLY A 1 85 ? 9.68 -3.807 -6.293 1 94.75 85 GLY A C 1
ATOM 655 O O . GLY A 1 85 ? 8.969 -4.574 -5.641 1 94.75 85 GLY A O 1
ATOM 656 N N . ASP A 1 86 ? 10.25 -2.744 -5.777 1 93.56 86 ASP A N 1
ATOM 657 C CA . ASP A 1 86 ? 10.031 -2.383 -4.383 1 93.56 86 ASP A CA 1
ATOM 658 C C . ASP A 1 86 ? 8.578 -1.979 -4.141 1 93.56 86 ASP A C 1
ATOM 660 O O . ASP A 1 86 ? 8.031 -1.133 -4.852 1 93.56 86 ASP A O 1
ATOM 664 N N . TYR A 1 87 ? 7.941 -2.736 -3.227 1 94.31 87 TYR A N 1
ATOM 665 C CA . TYR A 1 87 ? 6.527 -2.494 -2.951 1 94.31 87 TYR A CA 1
ATOM 666 C C . TYR A 1 87 ? 6.355 -1.558 -1.762 1 94.31 87 TYR A C 1
ATOM 668 O O . TYR A 1 87 ? 5.23 -1.206 -1.398 1 94.31 87 TYR A O 1
ATOM 676 N N . ARG A 1 88 ? 7.449 -1.1 -1.14 1 95.56 88 ARG A N 1
ATOM 677 C CA . ARG A 1 88 ? 7.383 -0.246 0.042 1 95.56 88 ARG A CA 1
ATOM 678 C C . ARG A 1 88 ? 7.07 1.197 -0.343 1 95.56 88 ARG A C 1
ATOM 680 O O . ARG A 1 88 ? 7.488 1.665 -1.405 1 95.56 88 ARG A O 1
ATOM 687 N N .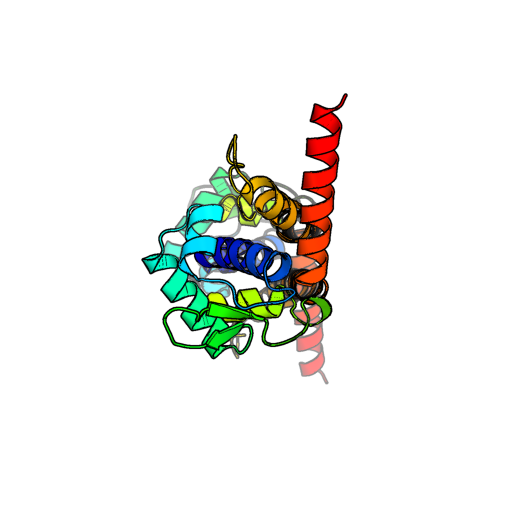 ILE A 1 89 ? 6.367 1.886 0.572 1 96 89 ILE A N 1
ATOM 688 C CA . ILE A 1 89 ? 6.258 3.338 0.466 1 96 89 ILE A CA 1
ATOM 689 C C . ILE A 1 89 ? 7.641 3.969 0.607 1 96 89 ILE A C 1
ATOM 691 O O . ILE A 1 89 ? 8.375 3.66 1.547 1 96 89 ILE A O 1
ATOM 695 N N . GLU A 1 90 ? 7.953 4.809 -0.333 1 94.19 90 GLU A N 1
ATOM 696 C CA . GLU A 1 90 ? 9.273 5.438 -0.321 1 94.19 90 GLU A CA 1
ATOM 697 C C . GLU A 1 90 ? 9.414 6.391 0.861 1 94.19 90 GLU A C 1
ATOM 699 O O . GLU A 1 90 ? 8.469 7.094 1.218 1 94.19 90 GLU A O 1
ATOM 704 N N . ASP A 1 91 ? 10.57 6.441 1.312 1 91.62 91 ASP A N 1
ATOM 705 C CA . ASP A 1 91 ? 10.875 7.414 2.355 1 91.62 91 ASP A CA 1
ATOM 706 C C . ASP A 1 91 ? 10.875 8.836 1.797 1 91.62 91 ASP A C 1
ATOM 708 O O . ASP A 1 91 ? 11.094 9.039 0.6 1 91.62 91 ASP A O 1
ATOM 712 N N . GLU A 1 92 ? 10.531 9.727 2.678 1 80.25 92 GLU A N 1
ATOM 713 C CA . GLU A 1 92 ? 10.727 11.117 2.289 1 80.25 92 GLU A CA 1
ATOM 714 C C . GLU A 1 92 ? 12.109 11.617 2.715 1 80.25 92 GLU A C 1
ATOM 716 O O . GLU A 1 92 ? 12.586 11.281 3.803 1 80.25 92 GLU A O 1
ATOM 721 N N . GLU A 1 93 ? 12.727 12.234 1.758 1 74.75 93 GLU A N 1
ATOM 722 C CA . GLU A 1 93 ? 14.008 12.836 2.117 1 74.75 93 GLU A CA 1
ATOM 723 C C . GLU A 1 93 ? 13.828 13.93 3.168 1 74.75 93 GLU A C 1
ATOM 725 O O . GLU A 1 93 ? 12.969 14.805 3.023 1 74.75 93 GLU A O 1
ATOM 730 N N . LEU A 1 94 ? 14.523 13.758 4.254 1 69.06 94 LEU A N 1
ATOM 731 C CA . LEU A 1 94 ? 14.508 14.805 5.27 1 69.06 94 LEU A CA 1
ATOM 732 C C . LEU A 1 94 ? 15.281 16.031 4.797 1 69.06 94 LEU A C 1
ATOM 734 O O . LEU A 1 94 ? 16.422 15.914 4.336 1 69.06 94 LEU A O 1
ATOM 738 N N . PRO A 1 95 ? 14.539 17 4.672 1 64.56 95 PRO A N 1
ATOM 739 C CA . PRO A 1 95 ? 15.336 18.203 4.359 1 64.56 95 PRO A CA 1
ATOM 740 C C . PRO A 1 95 ? 16.359 18.516 5.445 1 64.56 95 PRO A C 1
ATOM 742 O O . PRO A 1 95 ? 16.156 18.172 6.613 1 64.56 95 PRO A O 1
ATOM 745 N N . LYS A 1 96 ? 17.75 18.766 5.098 1 59.75 96 LYS A N 1
ATOM 746 C CA . LYS A 1 96 ? 18.844 19.078 6.008 1 59.75 96 LYS A CA 1
ATOM 747 C C . LYS A 1 96 ? 18.438 20.172 6.996 1 59.75 96 LYS A C 1
ATOM 749 O O . LYS A 1 96 ? 18.953 20.219 8.109 1 59.75 96 LYS A O 1
ATOM 754 N N . GLU A 1 97 ? 17.516 21.094 6.578 1 59.28 97 GLU A N 1
ATOM 755 C CA . GLU A 1 97 ? 17.156 22.234 7.406 1 59.28 97 GLU A CA 1
ATOM 756 C C . GLU A 1 97 ? 15.703 22.641 7.191 1 59.28 97 GLU A C 1
ATOM 758 O O . GLU A 1 97 ? 15.109 22.328 6.156 1 59.28 97 GLU A O 1
ATOM 763 N N . GLY A 1 98 ? 14.953 22.859 8.359 1 64.56 98 GLY A N 1
ATOM 764 C CA . GLY A 1 98 ? 13.656 23.531 8.25 1 64.56 98 GLY A CA 1
ATOM 765 C C . GLY A 1 98 ? 12.625 22.969 9.219 1 64.56 98 GLY A C 1
ATOM 766 O O . GLY A 1 98 ? 12.789 21.859 9.734 1 64.56 98 GLY A O 1
ATOM 767 N N . LYS A 1 99 ? 11.719 23.781 9.633 1 64.38 99 LYS A N 1
ATOM 768 C CA . LYS A 1 99 ? 10.672 23.547 10.617 1 64.38 99 LYS A CA 1
ATOM 769 C C . LYS A 1 99 ? 9.805 22.344 10.219 1 64.38 99 LYS A C 1
ATOM 771 O O . LYS A 1 99 ? 9.125 21.766 11.062 1 64.38 99 LYS A O 1
ATOM 776 N N . TYR A 1 100 ? 10.023 21.969 8.945 1 74.38 100 TYR A N 1
ATOM 777 C CA . TYR A 1 100 ? 9.117 20.906 8.531 1 74.38 100 TYR A CA 1
ATOM 778 C C . TYR A 1 100 ? 9.758 19.547 8.719 1 74.38 100 TYR A C 1
ATOM 780 O O . TYR A 1 100 ? 9.133 18.516 8.461 1 74.38 100 TYR A O 1
ATOM 788 N N . THR A 1 101 ? 10.984 19.5 9.242 1 83.69 101 THR A N 1
ATOM 789 C CA . THR A 1 101 ? 11.672 18.234 9.461 1 83.69 101 THR A CA 1
ATOM 790 C C . THR A 1 101 ? 10.922 17.375 10.484 1 83.69 101 THR A C 1
ATOM 792 O O . THR A 1 101 ? 10.883 16.156 10.367 1 83.69 101 THR A O 1
ATOM 795 N N . GLY A 1 102 ? 10.312 18.062 11.484 1 90.94 102 GLY A N 1
ATOM 796 C CA . GLY A 1 102 ? 9.531 17.359 12.492 1 90.94 102 GLY A CA 1
ATOM 797 C C . GLY A 1 102 ? 8.312 16.672 11.922 1 90.94 102 GLY A C 1
ATOM 798 O O . GLY A 1 102 ? 7.98 15.547 12.305 1 90.94 102 GLY A O 1
ATOM 799 N N . SER A 1 103 ? 7.641 17.375 11 1 94.44 103 SER A N 1
ATOM 800 C CA . SER A 1 103 ? 6.457 16.797 10.375 1 94.44 103 SER A CA 1
ATOM 801 C C . SER A 1 103 ? 6.824 15.594 9.516 1 94.44 103 SER A C 1
ATOM 803 O O . SER A 1 103 ? 6.137 14.57 9.539 1 94.44 103 SER A O 1
ATOM 805 N N . VAL A 1 104 ? 7.926 15.727 8.781 1 94.12 104 VAL A N 1
ATOM 806 C CA . VAL A 1 104 ? 8.398 14.641 7.934 1 94.12 104 VAL A CA 1
ATOM 807 C C . VAL A 1 104 ? 8.734 13.422 8.797 1 94.12 104 VAL A C 1
ATOM 809 O O . VAL A 1 104 ? 8.367 12.289 8.453 1 94.12 104 VAL A O 1
ATOM 812 N N . ASN A 1 105 ? 9.375 13.68 9.891 1 93.62 105 ASN A N 1
ATOM 813 C CA . ASN A 1 105 ? 9.734 12.602 10.805 1 93.62 105 ASN A CA 1
ATOM 814 C C . ASN A 1 105 ? 8.492 11.922 11.383 1 93.62 105 ASN A C 1
ATOM 816 O O . ASN A 1 105 ? 8.445 10.695 11.484 1 93.62 105 ASN A O 1
ATOM 820 N N . ALA A 1 106 ? 7.543 12.711 11.773 1 96.25 106 ALA A N 1
ATOM 821 C CA . ALA A 1 106 ? 6.309 12.172 12.344 1 96.25 106 ALA A CA 1
ATOM 822 C C . ALA A 1 106 ? 5.59 11.273 11.344 1 96.25 106 ALA A C 1
ATOM 824 O O . ALA A 1 106 ? 5.164 10.172 11.688 1 96.25 106 ALA A O 1
ATOM 825 N N . ILE A 1 107 ? 5.492 11.719 10.133 1 97.25 107 ILE A N 1
ATOM 826 C CA . ILE A 1 107 ? 4.828 10.969 9.07 1 97.25 107 ILE A CA 1
ATOM 827 C C . ILE A 1 107 ? 5.602 9.688 8.781 1 97.25 107 ILE A C 1
ATOM 829 O O . ILE A 1 107 ? 5.012 8.609 8.648 1 97.25 107 ILE A O 1
ATOM 833 N N . GLN A 1 108 ? 6.914 9.805 8.703 1 96.12 108 GLN A N 1
ATOM 834 C CA . GLN A 1 108 ? 7.762 8.648 8.461 1 96.12 108 GLN A CA 1
ATOM 835 C C . GLN A 1 108 ? 7.547 7.574 9.523 1 96.12 108 GLN A C 1
ATOM 837 O O . GLN A 1 108 ? 7.289 6.414 9.203 1 96.12 108 GLN A O 1
ATOM 842 N N . LYS A 1 109 ? 7.551 8.008 10.75 1 97 109 LYS A N 1
ATOM 843 C CA . LYS A 1 109 ? 7.562 7.078 11.875 1 97 109 LYS A CA 1
ATOM 844 C C . LYS A 1 109 ? 6.176 6.484 12.109 1 97 109 LYS A C 1
ATOM 846 O O . LYS A 1 109 ? 6.035 5.281 12.328 1 97 109 LYS A O 1
ATOM 851 N N . LEU A 1 110 ? 5.164 7.301 12.008 1 98.38 110 LEU A N 1
ATOM 852 C CA . LEU A 1 110 ? 3.861 6.863 12.5 1 98.38 110 LEU A CA 1
ATOM 853 C C . LEU A 1 110 ? 3.002 6.324 11.359 1 98.38 110 LEU A C 1
ATOM 855 O O . LEU A 1 110 ? 2.004 5.641 11.602 1 98.38 110 LEU A O 1
ATOM 859 N N . VAL A 1 111 ? 3.422 6.633 10.133 1 98.06 111 VAL A N 1
ATOM 860 C CA . VAL A 1 111 ? 2.594 6.195 9.016 1 98.06 111 VAL A CA 1
ATOM 861 C C . VAL A 1 111 ? 3.402 5.285 8.094 1 98.06 111 VAL A C 1
ATOM 863 O O . VAL A 1 111 ? 3.139 4.082 8.008 1 98.06 111 VAL A O 1
ATOM 866 N N . ILE A 1 112 ? 4.461 5.805 7.551 1 97.44 112 ILE A N 1
ATOM 867 C CA . ILE A 1 112 ? 5.195 5.105 6.5 1 97.44 112 ILE A CA 1
ATOM 868 C C . ILE A 1 112 ? 5.836 3.842 7.074 1 97.44 112 ILE A C 1
ATOM 870 O O . ILE A 1 112 ? 5.609 2.738 6.57 1 97.44 112 ILE A O 1
ATOM 874 N N . ASP A 1 113 ? 6.586 3.988 8.141 1 97.75 113 ASP A N 1
ATOM 875 C CA . ASP A 1 113 ? 7.281 2.844 8.719 1 97.75 113 ASP A CA 1
ATOM 876 C C . ASP A 1 113 ? 6.289 1.782 9.188 1 97.75 113 ASP A C 1
ATOM 878 O O . ASP A 1 113 ? 6.496 0.588 8.961 1 97.75 113 ASP A O 1
ATOM 882 N N . ARG A 1 114 ? 5.254 2.213 9.836 1 98.25 114 ARG A N 1
ATOM 883 C CA . ARG A 1 114 ? 4.285 1.26 10.359 1 98.25 114 ARG A CA 1
ATOM 884 C C . ARG A 1 114 ? 3.59 0.503 9.234 1 98.25 114 ARG A C 1
ATOM 886 O O . ARG A 1 114 ? 3.406 -0.713 9.32 1 98.25 114 ARG A O 1
ATOM 893 N N . VAL A 1 115 ? 3.201 1.203 8.219 1 97.94 115 VAL A N 1
ATOM 894 C CA . VAL A 1 115 ? 2.559 0.556 7.078 1 97.94 115 VAL A CA 1
ATOM 895 C C . VAL A 1 115 ? 3.541 -0.398 6.406 1 97.94 115 VAL A C 1
ATOM 897 O O . VAL A 1 115 ? 3.215 -1.562 6.156 1 97.94 115 VAL A O 1
ATOM 900 N N . ASN A 1 116 ? 4.754 0.124 6.105 1 97.75 116 ASN A N 1
ATOM 901 C CA . ASN A 1 116 ? 5.754 -0.709 5.449 1 97.75 116 ASN A CA 1
ATOM 902 C C . ASN A 1 116 ? 6.059 -1.965 6.262 1 97.75 116 ASN A C 1
ATOM 904 O O . ASN A 1 116 ? 6.156 -3.061 5.707 1 97.75 116 ASN A O 1
ATOM 908 N N . ASP A 1 117 ? 6.242 -1.79 7.555 1 98.19 117 ASP A N 1
ATOM 909 C CA . ASP A 1 117 ? 6.566 -2.928 8.414 1 98.19 117 ASP A CA 1
ATOM 910 C C . ASP A 1 117 ? 5.449 -3.971 8.383 1 98.19 117 ASP A C 1
ATOM 912 O O . ASP A 1 117 ? 5.715 -5.168 8.258 1 98.19 117 ASP A O 1
ATOM 916 N N . SER A 1 118 ? 4.227 -3.547 8.469 1 98.12 118 SER A N 1
ATOM 917 C CA . SER A 1 118 ? 3.09 -4.461 8.508 1 98.12 118 SER A CA 1
ATOM 918 C C . SER A 1 118 ? 2.912 -5.184 7.172 1 98.12 118 SER A C 1
ATOM 920 O O . SER A 1 118 ? 2.721 -6.398 7.141 1 98.12 118 SER A O 1
ATOM 922 N N . VAL A 1 119 ? 2.984 -4.484 6.09 1 97.75 119 VAL A N 1
ATOM 923 C CA . VAL A 1 119 ? 2.82 -5.062 4.762 1 97.75 119 VAL A CA 1
ATOM 924 C C . VAL A 1 119 ? 3.945 -6.059 4.488 1 97.75 119 VAL A C 1
ATOM 926 O O . VAL A 1 119 ? 3.697 -7.172 4.023 1 97.75 119 VAL A O 1
ATOM 929 N N . THR A 1 120 ? 5.156 -5.641 4.824 1 97.88 120 THR A N 1
ATOM 930 C CA . THR A 1 120 ? 6.309 -6.512 4.621 1 97.88 120 THR A CA 1
ATOM 931 C C . THR A 1 120 ? 6.164 -7.797 5.434 1 97.88 120 THR A C 1
ATOM 933 O O . THR A 1 120 ? 6.445 -8.891 4.938 1 97.88 120 THR A O 1
ATOM 936 N N . GLU A 1 121 ? 5.762 -7.645 6.637 1 98.56 121 GLU A N 1
ATOM 937 C CA . GLU A 1 121 ? 5.566 -8.812 7.488 1 98.56 121 GLU A CA 1
ATOM 938 C C . GLU A 1 121 ? 4.559 -9.781 6.871 1 98.56 121 GLU A C 1
ATOM 940 O O . GLU A 1 121 ? 4.797 -10.984 6.82 1 98.56 121 GLU A O 1
ATOM 945 N N . ILE A 1 122 ? 3.467 -9.297 6.383 1 98.5 122 ILE A N 1
ATOM 946 C CA . ILE A 1 122 ? 2.438 -10.133 5.777 1 98.5 122 ILE A CA 1
ATOM 947 C C . ILE A 1 122 ? 3 -10.828 4.535 1 98.5 122 ILE A C 1
ATOM 949 O O . ILE A 1 122 ? 2.924 -12.055 4.414 1 98.5 122 ILE A O 1
ATOM 953 N N . LEU A 1 123 ? 3.609 -10.07 3.629 1 98.44 123 LEU A N 1
ATOM 954 C CA . LEU A 1 123 ? 4.047 -10.602 2.344 1 98.44 123 LEU A CA 1
ATOM 955 C C . LEU A 1 123 ? 5.188 -11.602 2.529 1 98.44 123 LEU A C 1
ATOM 957 O O . LEU A 1 123 ? 5.309 -12.562 1.764 1 98.44 123 LEU A O 1
ATOM 961 N N . GLN A 1 124 ? 6.012 -11.406 3.6 1 98.69 124 GLN A N 1
ATOM 962 C CA . GLN A 1 124 ? 7.129 -12.305 3.863 1 98.69 124 GLN A CA 1
ATOM 963 C C . GLN A 1 124 ? 6.664 -13.57 4.586 1 98.69 124 GLN A C 1
ATOM 965 O O . GLN A 1 124 ? 7.348 -14.594 4.562 1 98.69 124 GLN A O 1
ATOM 970 N N . SER A 1 125 ? 5.547 -13.508 5.219 1 98.75 125 SER A N 1
ATOM 971 C CA . SER A 1 125 ? 5.086 -14.648 6.016 1 98.75 125 SER A CA 1
ATOM 972 C C . SER A 1 125 ? 4.238 -15.594 5.18 1 98.75 125 SER A C 1
ATOM 974 O O . SER A 1 125 ? 4.133 -16.781 5.492 1 98.75 125 SER A O 1
ATOM 976 N N . VAL A 1 126 ? 3.57 -15.156 4.117 1 98.88 126 VAL A N 1
ATOM 977 C CA . VAL A 1 126 ? 2.734 -15.992 3.262 1 98.88 126 VAL A CA 1
ATOM 978 C C . VAL A 1 126 ? 3.582 -16.594 2.148 1 98.88 126 VAL A C 1
ATOM 980 O O . VAL A 1 126 ? 4.281 -15.883 1.428 1 98.88 126 VAL A O 1
ATOM 983 N N . THR A 1 127 ? 3.539 -17.891 2.029 1 98.88 127 THR A N 1
ATOM 984 C CA . THR A 1 127 ? 4.301 -18.594 1.001 1 98.88 127 THR A CA 1
ATOM 985 C C . THR A 1 127 ? 3.385 -19.062 -0.122 1 98.88 127 THR A C 1
ATOM 987 O O . THR A 1 127 ? 2.16 -19.047 0.021 1 98.88 127 THR A O 1
ATOM 990 N N . LEU A 1 128 ? 4.047 -19.469 -1.218 1 98.81 128 LEU A N 1
ATOM 991 C CA . LEU A 1 128 ? 3.291 -20.078 -2.309 1 98.81 128 LEU A CA 1
ATOM 992 C C . LEU A 1 128 ? 2.568 -21.328 -1.834 1 98.81 128 LEU A C 1
ATOM 994 O O . LEU A 1 128 ? 1.457 -21.625 -2.283 1 98.81 128 LEU A O 1
ATOM 998 N N . HIS A 1 129 ? 3.166 -22.047 -0.908 1 98.62 129 HIS A N 1
ATOM 999 C CA . HIS A 1 129 ? 2.531 -23.234 -0.33 1 98.62 129 HIS A CA 1
ATOM 1000 C C . HIS A 1 129 ? 1.243 -22.859 0.399 1 98.62 129 HIS A C 1
ATOM 1002 O O . HIS A 1 129 ? 0.246 -23.578 0.306 1 98.62 129 HIS A O 1
ATOM 1008 N N . ASP A 1 130 ? 1.238 -21.781 1.126 1 98.81 130 ASP A N 1
ATOM 1009 C CA . ASP A 1 130 ? 0.037 -21.328 1.813 1 98.81 130 ASP A CA 1
ATOM 1010 C C . ASP A 1 130 ? -1.08 -21.016 0.819 1 98.81 130 ASP A C 1
ATOM 1012 O O . ASP A 1 130 ? -2.242 -21.344 1.063 1 98.81 130 ASP A O 1
ATOM 1016 N N . LEU A 1 131 ? -0.72 -20.359 -0.277 1 98.56 131 LEU A N 1
ATOM 1017 C CA . LEU A 1 131 ? -1.707 -20.047 -1.305 1 98.56 131 LEU A CA 1
ATOM 1018 C C . LEU A 1 131 ? -2.256 -21.312 -1.939 1 98.56 131 LEU A C 1
ATOM 1020 O O . LEU A 1 131 ? -3.461 -21.422 -2.184 1 98.56 131 LEU A O 1
ATOM 1024 N N . GLU A 1 132 ? -1.384 -22.219 -2.211 1 96.81 132 GLU A N 1
ATOM 1025 C CA . GLU A 1 132 ? -1.796 -23.516 -2.746 1 96.81 132 GLU A CA 1
ATOM 1026 C C . GLU A 1 132 ? -2.797 -24.203 -1.82 1 96.81 132 GLU A C 1
ATOM 1028 O O . GLU A 1 132 ? -3.809 -24.734 -2.277 1 96.81 132 GLU A O 1
ATOM 1033 N N . LYS A 1 133 ? -2.461 -24.203 -0.564 1 97.44 133 LYS A N 1
ATOM 1034 C CA . LYS A 1 133 ? -3.322 -24.844 0.425 1 97.44 133 LYS A CA 1
ATOM 1035 C C . LYS A 1 133 ? -4.703 -24.203 0.457 1 97.44 133 LYS A C 1
ATOM 1037 O O . LYS A 1 133 ? -5.723 -24.891 0.514 1 97.44 133 LYS A O 1
ATOM 1042 N N . GLU A 1 134 ? -4.715 -22.938 0.451 1 96.5 134 GLU A N 1
ATOM 1043 C CA . GLU A 1 134 ? -5.984 -22.219 0.452 1 96.5 134 GLU A CA 1
ATOM 1044 C C . GLU A 1 134 ? -6.789 -22.516 -0.81 1 96.5 134 GLU A C 1
ATOM 1046 O O . GLU A 1 134 ? -8.016 -22.656 -0.754 1 96.5 134 GLU A O 1
ATOM 1051 N N . TYR A 1 135 ? -6.086 -22.578 -1.903 1 94.44 135 TYR A N 1
ATOM 1052 C CA . TYR A 1 135 ? -6.711 -22.969 -3.162 1 94.44 135 TYR A CA 1
ATOM 1053 C C . TYR A 1 135 ? -7.363 -24.344 -3.047 1 94.44 135 TYR A C 1
ATOM 1055 O O . TYR A 1 135 ? -8.516 -24.516 -3.443 1 94.44 135 TYR A O 1
ATOM 1063 N N . GLN A 1 136 ? -6.645 -25.266 -2.541 1 92.81 136 GLN A N 1
ATOM 1064 C CA . GLN A 1 136 ? -7.137 -26.625 -2.41 1 92.81 136 GLN A CA 1
ATOM 1065 C C . GLN A 1 136 ? -8.352 -26.688 -1.492 1 92.81 136 GLN A C 1
ATOM 1067 O O . GLN A 1 136 ? -9.297 -27.438 -1.751 1 92.81 136 GLN A O 1
ATOM 1072 N N . GLU A 1 137 ? -8.266 -25.922 -0.456 1 92.38 137 GLU A N 1
ATOM 1073 C CA . GLU A 1 137 ? -9.398 -25.859 0.458 1 92.38 137 GLU A CA 1
ATOM 1074 C C . GLU A 1 137 ? -10.641 -25.312 -0.239 1 92.38 137 GLU A C 1
ATOM 1076 O O . GLU A 1 137 ? -11.75 -25.797 -0.008 1 92.38 137 GLU A O 1
ATOM 1081 N N . TYR A 1 138 ? -10.445 -24.359 -1.061 1 88.19 138 TYR A N 1
ATOM 1082 C CA . TYR A 1 138 ? -11.547 -23.75 -1.799 1 88.19 138 TYR A CA 1
ATOM 1083 C C . TYR A 1 138 ? -12.172 -24.75 -2.764 1 88.19 138 TYR A C 1
ATOM 1085 O O . TYR A 1 138 ? -13.398 -24.859 -2.852 1 88.19 138 TYR A O 1
ATOM 1093 N N . ILE A 1 139 ? -11.352 -25.484 -3.475 1 85.5 139 ILE A N 1
ATOM 1094 C CA . ILE A 1 139 ? -11.82 -26.469 -4.453 1 85.5 139 ILE A CA 1
ATOM 1095 C C . ILE A 1 139 ? -12.539 -27.609 -3.742 1 85.5 139 ILE A C 1
ATOM 1097 O O . ILE A 1 139 ? -13.562 -28.094 -4.223 1 85.5 139 ILE A O 1
ATOM 1101 N N . ASP A 1 140 ? -11.984 -28 -2.68 1 83.94 140 ASP A N 1
ATOM 1102 C CA . ASP A 1 140 ? -12.578 -29.109 -1.928 1 83.94 140 ASP A CA 1
ATOM 1103 C C . ASP A 1 140 ? -13.938 -28.719 -1.35 1 83.94 140 ASP A C 1
ATOM 1105 O O . ASP A 1 140 ? -14.859 -29.516 -1.319 1 83.94 140 ASP A O 1
ATOM 1109 N N . TYR A 1 141 ? -14.008 -27.453 -0.851 1 77.5 141 TYR A N 1
ATOM 1110 C CA . TYR A 1 141 ? -15.266 -26.969 -0.288 1 77.5 141 TYR A CA 1
ATOM 1111 C C . TYR A 1 141 ? -16.328 -26.812 -1.375 1 77.5 141 TYR A C 1
ATOM 1113 O O . TYR A 1 141 ? -17.5 -27.109 -1.158 1 77.5 141 TYR A O 1
ATOM 1121 N N . GLY A 1 142 ? -15.891 -26.125 -2.492 1 69 142 GLY A N 1
ATOM 1122 C CA . GLY A 1 142 ? -16.844 -26 -3.586 1 69 142 GLY A CA 1
ATOM 1123 C C . GLY A 1 142 ? -17.328 -27.328 -4.117 1 69 142 GLY A C 1
ATOM 1124 O O . GLY A 1 142 ? -18.484 -27.469 -4.516 1 69 142 GLY A O 1
ATOM 1125 N N . GLN A 1 143 ? -16.438 -28.234 -4.219 1 62 143 GLN A N 1
ATOM 1126 C CA . GLN A 1 143 ? -16.812 -29.594 -4.648 1 62 143 GLN A CA 1
ATOM 1127 C C . GLN A 1 143 ? -17.75 -30.234 -3.646 1 62 143 GLN A C 1
ATOM 1129 O O . GLN A 1 143 ? -18.641 -31 -4.031 1 62 143 GLN A O 1
ATOM 1134 N N . ASP A 1 144 ? -17.422 -29.906 -2.43 1 55.91 144 ASP A N 1
ATOM 1135 C CA . ASP A 1 144 ? -18.312 -30.484 -1.429 1 55.91 144 ASP A CA 1
ATOM 1136 C C . ASP A 1 144 ? -19.719 -29.891 -1.521 1 55.91 144 ASP A C 1
ATOM 1138 O O . ASP A 1 144 ? -20.703 -30.562 -1.195 1 55.91 144 ASP A O 1
ATOM 1142 N N . MET A 1 145 ? -19.781 -28.625 -1.905 1 53.12 145 MET A N 1
ATOM 1143 C CA . MET A 1 145 ? -21.125 -28.062 -2.049 1 53.12 145 MET A CA 1
ATOM 1144 C C . MET A 1 145 ? -21.859 -28.703 -3.219 1 53.12 145 MET A C 1
ATOM 1146 O O . MET A 1 145 ? -23.078 -28.547 -3.348 1 53.12 145 MET A O 1
ATOM 1150 N N . TYR A 1 146 ? -21.109 -29.125 -4.215 1 49.03 146 TYR A N 1
ATOM 1151 C CA . TYR A 1 146 ? -21.797 -29.844 -5.285 1 49.03 146 TYR A CA 1
ATOM 1152 C C . TYR A 1 146 ? -22.391 -31.156 -4.77 1 49.03 146 TYR A C 1
ATOM 1154 O O . TYR A 1 146 ? -23.375 -31.656 -5.328 1 49.03 146 TYR A O 1
ATOM 1162 N N . TYR A 1 147 ? -21.75 -31.844 -3.846 1 48.34 147 TYR A N 1
ATOM 1163 C CA . TYR A 1 147 ? -22.297 -33.125 -3.383 1 48.34 147 TYR A CA 1
ATOM 1164 C C . TYR A 1 147 ? -23.359 -32.875 -2.312 1 48.34 147 TYR A C 1
ATOM 1166 O O . TYR A 1 147 ? -23.938 -33.844 -1.786 1 48.34 147 TYR A O 1
ATOM 1174 N N . ILE A 1 148 ? -23.484 -31.672 -1.878 1 40.12 148 ILE A N 1
ATOM 1175 C CA . ILE A 1 148 ? -24.625 -31.609 -0.965 1 40.12 148 ILE A CA 1
ATOM 1176 C C . ILE A 1 148 ? -25.875 -31.203 -1.73 1 40.12 148 ILE A C 1
ATOM 1178 O O . ILE A 1 148 ? -25.812 -30.469 -2.719 1 40.12 148 ILE A O 1
ATOM 1182 N N . MET B 1 1 ? -0.267 0.616 -0.539 1 75.94 1 MET B N 1
ATOM 1183 C CA . MET B 1 1 ? -0.78 1.969 -0.731 1 75.94 1 MET B CA 1
ATOM 1184 C C . MET B 1 1 ? 0.332 2.914 -1.176 1 75.94 1 MET B C 1
ATOM 1186 O O . MET B 1 1 ? 1.507 2.67 -0.897 1 75.94 1 MET B O 1
ATOM 1190 N N . LYS B 1 2 ? 0.035 3.789 -2.1 1 79 2 LYS B N 1
ATOM 1191 C CA . LYS B 1 2 ? 0.95 4.863 -2.469 1 79 2 LYS B CA 1
ATOM 1192 C C . LYS B 1 2 ? 0.661 6.133 -1.671 1 79 2 LYS B C 1
ATOM 1194 O O . LYS B 1 2 ? -0.5 6.496 -1.473 1 79 2 LYS B O 1
ATOM 1199 N N . LEU B 1 3 ? 1.665 6.605 -0.984 1 93 3 LEU B N 1
ATOM 1200 C CA . LEU B 1 3 ? 1.548 7.918 -0.357 1 93 3 LEU B CA 1
ATOM 1201 C C . LEU B 1 3 ? 2.127 9.008 -1.257 1 93 3 LEU B C 1
ATOM 1203 O O . LEU B 1 3 ? 3.332 9.266 -1.229 1 93 3 LEU B O 1
ATOM 1207 N N . SER B 1 4 ? 1.282 9.57 -2.02 1 93.31 4 SER B N 1
ATOM 1208 C CA . SER B 1 4 ? 1.673 10.539 -3.043 1 93.31 4 SER B CA 1
ATOM 1209 C C . SER B 1 4 ? 2.264 11.797 -2.418 1 93.31 4 SER B C 1
ATOM 1211 O O . SER B 1 4 ? 2.219 11.969 -1.199 1 93.31 4 SER B O 1
ATOM 1213 N N . MET B 1 5 ? 2.795 12.602 -3.256 1 91.94 5 MET B N 1
ATOM 1214 C CA . MET B 1 5 ? 3.258 13.906 -2.807 1 91.94 5 MET B CA 1
ATOM 1215 C C . MET B 1 5 ? 2.1 14.734 -2.256 1 91.94 5 MET B C 1
ATOM 1217 O O . MET B 1 5 ? 2.262 15.461 -1.273 1 91.94 5 MET B O 1
ATOM 1221 N N . LYS B 1 6 ? 0.972 14.625 -2.861 1 95.31 6 LYS B N 1
ATOM 1222 C CA . LYS B 1 6 ? -0.217 15.336 -2.398 1 95.31 6 LYS B CA 1
ATOM 1223 C C . LYS B 1 6 ? -0.562 14.945 -0.962 1 95.31 6 LYS B C 1
ATOM 1225 O O . LYS B 1 6 ? -0.838 15.812 -0.13 1 95.31 6 LYS B O 1
ATOM 1230 N N . SER B 1 7 ? -0.51 13.664 -0.697 1 96.44 7 SER B N 1
ATOM 1231 C CA . SER B 1 7 ? -0.818 13.188 0.647 1 96.44 7 SER B CA 1
ATOM 1232 C C . SER B 1 7 ? 0.26 13.602 1.643 1 96.44 7 SER B C 1
ATOM 1234 O O . SER B 1 7 ? -0.045 13.969 2.779 1 96.44 7 SER B O 1
ATOM 1236 N N . ARG B 1 8 ? 1.482 13.547 1.197 1 95.06 8 ARG B N 1
ATOM 1237 C CA . ARG B 1 8 ? 2.582 13.945 2.068 1 95.06 8 ARG B CA 1
ATOM 1238 C C . ARG B 1 8 ? 2.49 15.422 2.422 1 95.06 8 ARG B C 1
ATOM 1240 O O . ARG B 1 8 ? 2.568 15.797 3.596 1 95.06 8 ARG B O 1
ATOM 1247 N N . TYR B 1 9 ? 2.277 16.219 1.442 1 95.5 9 TYR B N 1
ATOM 1248 C CA . TYR B 1 9 ? 2.141 17.656 1.66 1 95.5 9 TYR B CA 1
ATOM 1249 C C . TYR B 1 9 ? 0.914 17.969 2.51 1 95.5 9 TYR B C 1
ATOM 1251 O O . TYR B 1 9 ? 0.952 18.844 3.369 1 95.5 9 TYR B O 1
ATOM 1259 N N . GLY B 1 10 ? -0.139 17.266 2.229 1 97.88 10 GLY B N 1
ATOM 1260 C CA . GLY B 1 10 ? -1.348 17.453 3.016 1 97.88 10 GLY B CA 1
ATOM 1261 C C . GLY B 1 10 ? -1.152 17.156 4.492 1 97.88 10 GLY B C 1
ATOM 1262 O O . GLY B 1 10 ? -1.561 17.953 5.348 1 97.88 10 GLY B O 1
ATOM 1263 N N . LEU B 1 11 ? -0.493 16.062 4.73 1 98.25 11 LEU B N 1
ATOM 1264 C CA . LEU B 1 11 ? -0.232 15.695 6.117 1 98.25 11 LEU B CA 1
ATOM 1265 C C . LEU B 1 11 ? 0.664 16.734 6.797 1 98.25 11 LEU B C 1
ATOM 1267 O O . LEU B 1 11 ? 0.383 17.156 7.918 1 98.25 11 LEU B O 1
ATOM 1271 N N . ARG B 1 12 ? 1.691 17.141 6.145 1 96.69 12 ARG B N 1
ATOM 1272 C CA . ARG B 1 12 ? 2.604 18.125 6.703 1 96.69 12 ARG B CA 1
ATOM 1273 C C . ARG B 1 12 ? 1.876 19.438 6.992 1 96.69 12 ARG B C 1
ATOM 1275 O O . ARG B 1 12 ? 2.047 20.016 8.062 1 96.69 12 ARG B O 1
ATOM 1282 N N . ALA B 1 13 ? 1.102 19.859 6.027 1 97.5 13 ALA B N 1
ATOM 1283 C CA . ALA B 1 13 ? 0.372 21.125 6.152 1 97.5 13 ALA B CA 1
ATOM 1284 C C . ALA B 1 13 ? -0.642 21.062 7.289 1 97.5 13 ALA B C 1
ATOM 1286 O O . ALA B 1 13 ? -0.838 22.047 8.008 1 97.5 13 ALA B O 1
ATOM 1287 N N . LEU B 1 14 ? -1.266 19.922 7.477 1 98.44 14 LEU B N 1
ATOM 1288 C CA . LEU B 1 14 ? -2.266 19.781 8.531 1 98.44 14 LEU B CA 1
ATOM 1289 C C . LEU B 1 14 ? -1.605 19.734 9.906 1 98.44 14 LEU B C 1
ATOM 1291 O O . LEU B 1 14 ? -2.172 20.234 10.883 1 98.44 14 LEU B O 1
ATOM 1295 N N . ILE B 1 15 ? -0.42 19.109 9.953 1 97.69 15 ILE B N 1
ATOM 1296 C CA . ILE B 1 15 ? 0.331 19.188 11.203 1 97.69 15 ILE B CA 1
ATOM 1297 C C . ILE B 1 15 ? 0.642 20.641 11.547 1 97.69 15 ILE B C 1
ATOM 1299 O O . ILE B 1 15 ? 0.438 21.062 12.68 1 97.69 15 ILE B O 1
ATOM 1303 N N . ASP B 1 16 ? 1.106 21.375 10.539 1 96.31 16 ASP B N 1
ATOM 1304 C CA . ASP B 1 16 ? 1.394 22.797 10.711 1 96.31 16 ASP B CA 1
ATOM 1305 C C . ASP B 1 16 ? 0.155 23.547 11.18 1 96.31 16 ASP B C 1
ATOM 1307 O O . ASP B 1 16 ? 0.221 24.328 12.141 1 96.31 16 ASP B O 1
ATOM 1311 N N . LEU B 1 17 ? -0.931 23.281 10.555 1 97.44 17 LEU B N 1
ATOM 1312 C CA . LEU B 1 17 ? -2.182 23.938 10.898 1 97.44 17 LEU B CA 1
ATOM 1313 C C . LEU B 1 17 ? -2.59 23.625 12.336 1 97.44 17 LEU B C 1
ATOM 1315 O O . LEU B 1 17 ? -2.988 24.516 13.078 1 97.44 17 LEU B O 1
ATOM 1319 N N . ALA B 1 18 ? -2.471 22.359 12.672 1 96.44 18 ALA B N 1
ATOM 1320 C CA . ALA B 1 18 ? -2.857 21.922 14.008 1 96.44 18 ALA B CA 1
ATOM 1321 C C . ALA B 1 18 ? -2.012 22.609 15.078 1 96.44 18 ALA B C 1
ATOM 1323 O O . ALA B 1 18 ? -2.521 22.984 16.141 1 96.44 18 ALA B O 1
ATOM 1324 N N . ILE B 1 19 ? -0.786 22.812 14.766 1 93.62 19 ILE B N 1
ATOM 1325 C CA . ILE B 1 19 ? 0.163 23.406 15.703 1 93.62 19 ILE B CA 1
ATOM 1326 C C . ILE B 1 19 ? -0.104 24.906 15.836 1 93.62 19 ILE B C 1
ATOM 1328 O O . ILE B 1 19 ? -0.022 25.469 16.938 1 93.62 19 ILE B O 1
ATOM 1332 N N . ASN B 1 20 ? -0.493 25.5 14.734 1 91.81 20 ASN B N 1
ATOM 1333 C CA . ASN B 1 20 ? -0.511 26.969 14.695 1 91.81 20 ASN B CA 1
ATOM 1334 C C . ASN B 1 20 ? -1.933 27.516 14.789 1 91.81 20 ASN B C 1
ATOM 1336 O O . ASN B 1 20 ? -2.129 28.719 14.914 1 91.81 20 ASN B O 1
ATOM 1340 N N . SER B 1 21 ? -2.941 26.641 14.664 1 81.88 21 SER B N 1
ATOM 1341 C CA . SER B 1 21 ? -4.32 27.125 14.672 1 81.88 21 SER B CA 1
ATOM 1342 C C . SER B 1 21 ? -4.934 27.047 16.062 1 81.88 21 SER B C 1
ATOM 1344 O O . SER B 1 21 ? -6.156 27.062 16.203 1 81.88 21 SER B O 1
ATOM 1346 N N . LYS B 1 22 ? -4.309 26.953 17.047 1 75.56 22 LYS B N 1
ATOM 1347 C CA . LYS B 1 22 ? -4.871 26.812 18.375 1 75.56 22 LYS B CA 1
ATOM 1348 C C . LYS B 1 22 ? -5.699 28.031 18.766 1 75.56 22 LYS B C 1
ATOM 1350 O O . LYS B 1 22 ? -6.691 27.922 19.484 1 75.56 22 LYS B O 1
ATOM 1355 N N . THR B 1 23 ? -5.453 29.172 18.156 1 72.81 23 THR B N 1
ATOM 1356 C CA . THR B 1 23 ? -6.188 30.344 18.609 1 72.81 23 THR B CA 1
ATOM 1357 C C . THR B 1 23 ? -6.711 31.156 17.422 1 72.81 23 THR B C 1
ATOM 1359 O O . THR B 1 23 ? -7.539 32.062 17.594 1 72.81 23 THR B O 1
ATOM 1362 N N . GLU B 1 24 ? -6.258 30.906 16.359 1 83.06 24 GLU B N 1
ATOM 1363 C CA . GLU B 1 24 ? -6.621 31.734 15.203 1 83.06 24 GLU B CA 1
ATOM 1364 C C . GLU B 1 24 ? -6.5 30.938 13.906 1 83.06 24 GLU B C 1
ATOM 1366 O O . GLU B 1 24 ? -5.938 29.844 13.891 1 83.06 24 GLU B O 1
ATOM 1371 N N . GLN B 1 25 ? -7.145 31.5 12.922 1 91.75 25 GLN B N 1
ATOM 1372 C CA . GLN B 1 25 ? -6.965 30.969 11.578 1 91.75 25 GLN B CA 1
ATOM 1373 C C . GLN B 1 25 ? -5.527 31.156 11.102 1 91.75 25 GLN B C 1
ATOM 1375 O O . GLN B 1 25 ? -4.824 32.062 11.57 1 91.75 25 GLN B O 1
ATOM 1380 N N . VAL B 1 26 ? -5.113 30.266 10.305 1 95.81 26 VAL B N 1
ATOM 1381 C CA . VAL B 1 26 ? -3.756 30.344 9.781 1 95.81 26 VAL B CA 1
ATOM 1382 C C . VAL B 1 26 ? -3.793 30.609 8.281 1 95.81 26 VAL B C 1
ATOM 1384 O O . VAL B 1 26 ? -4.531 29.938 7.547 1 95.81 26 VAL B O 1
ATOM 1387 N N . ALA B 1 27 ? -3.025 31.594 7.883 1 95.69 27 ALA B N 1
ATOM 1388 C CA . ALA B 1 27 ? -2.963 31.922 6.461 1 95.69 27 ALA B CA 1
ATOM 1389 C C . ALA B 1 27 ? -2.326 30.797 5.66 1 95.69 27 ALA B C 1
ATOM 1391 O O . ALA B 1 27 ? -1.299 30.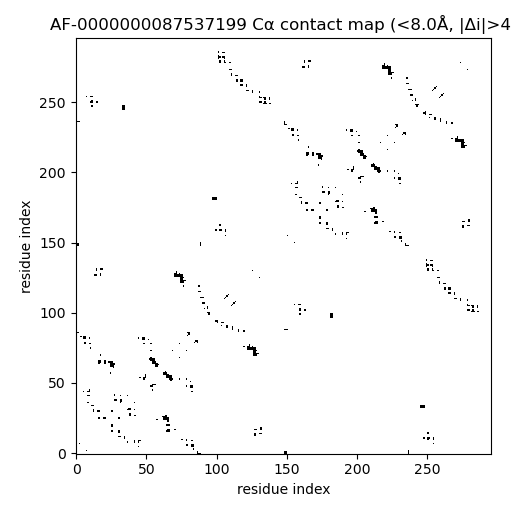25 6.062 1 95.69 27 ALA B O 1
ATOM 1392 N N . LEU B 1 28 ? -2.959 30.516 4.484 1 96.38 28 LEU B N 1
ATOM 1393 C CA . LEU B 1 28 ? -2.455 29.438 3.637 1 96.38 28 LEU B CA 1
ATOM 1394 C C . LEU B 1 28 ? -1.014 29.719 3.215 1 96.38 28 LEU B C 1
ATOM 1396 O O . LEU B 1 28 ? -0.188 28.797 3.189 1 96.38 28 LEU B O 1
ATOM 1400 N N . ASN B 1 29 ? -0.712 30.953 2.934 1 96.06 29 ASN B N 1
ATOM 1401 C CA . ASN B 1 29 ? 0.623 31.328 2.48 1 96.06 29 ASN B CA 1
ATOM 1402 C C . ASN B 1 29 ? 1.674 31.062 3.555 1 96.06 29 ASN B C 1
ATOM 1404 O O . ASN B 1 29 ? 2.807 30.688 3.242 1 96.06 29 ASN B O 1
ATOM 1408 N N . SER B 1 30 ? 1.372 31.281 4.773 1 95.12 30 SER B N 1
ATOM 1409 C CA . SER B 1 30 ? 2.311 31.016 5.863 1 95.12 30 SER B CA 1
ATOM 1410 C C . SER B 1 30 ? 2.59 29.531 6.008 1 95.12 30 SER B C 1
ATOM 1412 O O . SER B 1 30 ? 3.732 29.125 6.242 1 95.12 30 SER B O 1
ATOM 1414 N N . ILE B 1 31 ? 1.554 28.719 5.852 1 95.75 31 ILE B N 1
ATOM 1415 C CA . ILE B 1 31 ? 1.718 27.266 5.891 1 95.75 31 ILE B CA 1
ATOM 1416 C C . ILE B 1 31 ? 2.629 26.812 4.75 1 95.75 31 ILE B C 1
ATOM 1418 O O . ILE B 1 31 ? 3.559 26.031 4.961 1 95.75 31 ILE B O 1
ATOM 1422 N N . ALA B 1 32 ? 2.33 27.328 3.568 1 96.5 32 ALA B N 1
ATOM 1423 C CA . ALA B 1 32 ? 3.111 27 2.379 1 96.5 32 ALA B CA 1
ATOM 1424 C C . ALA B 1 32 ? 4.586 27.344 2.582 1 96.5 32 ALA B C 1
ATOM 1426 O O . ALA B 1 32 ? 5.461 26.516 2.297 1 96.5 32 ALA B O 1
ATOM 1427 N N . GLU B 1 33 ? 4.871 28.453 3.125 1 94.44 33 GLU B N 1
ATOM 1428 C CA . GLU B 1 33 ? 6.234 28.938 3.338 1 94.44 33 GLU B CA 1
ATOM 1429 C C . GLU B 1 33 ? 6.973 28.062 4.352 1 94.44 33 GLU B C 1
ATOM 1431 O O . GLU B 1 33 ? 8.086 27.609 4.09 1 94.44 33 GLU B O 1
ATOM 1436 N N . ARG B 1 34 ? 6.305 27.75 5.438 1 92.31 34 ARG B N 1
ATOM 1437 C CA . ARG B 1 34 ? 6.941 26.984 6.5 1 92.31 34 ARG B CA 1
ATOM 1438 C C . ARG B 1 34 ? 7.234 25.547 6.039 1 92.31 34 ARG B C 1
ATOM 1440 O O . ARG B 1 34 ? 8.172 24.922 6.531 1 92.31 34 ARG B O 1
ATOM 1447 N N . ASN B 1 35 ? 6.461 25.094 5.051 1 92.81 35 ASN B N 1
ATOM 1448 C CA . ASN B 1 35 ? 6.578 23.688 4.641 1 92.81 35 ASN B CA 1
ATOM 1449 C C . ASN B 1 35 ? 7.195 23.562 3.25 1 92.81 35 ASN B C 1
ATOM 1451 O O . ASN B 1 35 ? 7.25 22.469 2.688 1 92.81 35 ASN B O 1
ATOM 1455 N N . LYS B 1 36 ? 7.598 24.672 2.662 1 91.25 36 LYS B N 1
ATOM 1456 C CA . LYS B 1 36 ? 8.258 24.703 1.358 1 91.25 36 LYS B CA 1
ATOM 1457 C C . LYS B 1 36 ? 7.387 24.047 0.288 1 91.25 36 LYS B C 1
ATOM 1459 O O . LYS B 1 36 ? 7.867 23.219 -0.479 1 91.25 36 LYS B O 1
ATOM 1464 N N . ILE B 1 37 ? 6.176 24.453 0.317 1 94.38 37 ILE B N 1
ATOM 1465 C CA . ILE B 1 37 ? 5.191 24.047 -0.68 1 94.38 37 ILE B CA 1
ATOM 1466 C C . ILE B 1 37 ? 4.719 25.266 -1.471 1 94.38 37 ILE B C 1
ATOM 1468 O O . ILE B 1 37 ? 4.523 26.344 -0.905 1 94.38 37 ILE B O 1
ATOM 1472 N N . SER B 1 38 ? 4.609 25.125 -2.699 1 96.5 38 SER B N 1
ATOM 1473 C CA . SER B 1 38 ? 4.082 26.25 -3.459 1 96.5 38 SER B CA 1
ATOM 1474 C C . SER B 1 38 ? 2.662 26.594 -3.023 1 96.5 38 SER B C 1
ATOM 1476 O O . SER B 1 38 ? 1.85 25.703 -2.777 1 96.5 38 SER B O 1
ATOM 1478 N N . PRO B 1 39 ? 2.365 27.891 -2.891 1 96.94 39 PRO B N 1
ATOM 1479 C CA . PRO B 1 39 ? 1.009 28.281 -2.51 1 96.94 39 PRO B CA 1
ATOM 1480 C C . PRO B 1 39 ? -0.054 27.734 -3.461 1 96.94 39 PRO B C 1
ATOM 1482 O O . PRO B 1 39 ? -1.139 27.344 -3.023 1 96.94 39 PRO B O 1
ATOM 1485 N N . GLN B 1 40 ? 0.226 27.703 -4.703 1 97.38 40 GLN B N 1
ATOM 1486 C CA . GLN B 1 40 ? -0.715 27.203 -5.703 1 97.38 40 GLN B CA 1
ATOM 1487 C C . GLN B 1 40 ? -1.026 25.719 -5.473 1 97.38 40 GLN B C 1
ATOM 1489 O O . GLN B 1 40 ? -2.188 25.312 -5.527 1 97.38 40 GLN B O 1
ATOM 1494 N N . TYR B 1 41 ? 0.016 25.031 -5.246 1 97.56 41 TYR B N 1
ATOM 1495 C CA . TYR B 1 41 ? -0.163 23.609 -4.996 1 97.56 41 TYR B CA 1
ATOM 1496 C C . TYR B 1 41 ? -0.931 23.375 -3.699 1 97.56 41 TYR B C 1
ATOM 1498 O O . TYR B 1 41 ? -1.826 22.531 -3.645 1 97.56 41 TYR B O 1
ATOM 1506 N N . LEU B 1 42 ? -0.588 24.109 -2.678 1 98.12 42 LEU B N 1
ATOM 1507 C CA . LEU B 1 42 ? -1.232 23.938 -1.382 1 98.12 42 LEU B CA 1
ATOM 1508 C C . LEU B 1 42 ? -2.711 24.297 -1.456 1 98.12 42 LEU B C 1
ATOM 1510 O O . LEU B 1 42 ? -3.539 23.688 -0.771 1 98.12 42 LEU B O 1
ATOM 1514 N N . GLU B 1 43 ? -3.008 25.266 -2.271 1 97.62 43 GLU B N 1
ATOM 1515 C CA . GLU B 1 43 ? -4.406 25.625 -2.471 1 97.62 43 GLU B CA 1
ATOM 1516 C C . GLU B 1 43 ? -5.219 24.438 -2.98 1 97.62 43 GLU B C 1
ATOM 1518 O O . GLU B 1 43 ? -6.352 24.219 -2.543 1 97.62 43 GLU B O 1
ATOM 1523 N N . GLN B 1 44 ? -4.68 23.703 -3.859 1 97.75 44 GLN B N 1
ATOM 1524 C CA . GLN B 1 44 ? -5.352 22.516 -4.391 1 97.75 44 GLN B CA 1
ATOM 1525 C C . GLN B 1 44 ? -5.527 21.453 -3.314 1 97.75 44 GLN B C 1
ATOM 1527 O O . GLN B 1 44 ? -6.59 20.844 -3.209 1 97.75 44 GLN B O 1
ATOM 1532 N N . VAL B 1 45 ? -4.484 21.25 -2.609 1 98.5 45 VAL B N 1
ATOM 1533 C CA . VAL B 1 45 ? -4.527 20.266 -1.525 1 98.5 45 VAL B CA 1
ATOM 1534 C C . VAL B 1 45 ? -5.613 20.656 -0.525 1 98.5 45 VAL B C 1
ATOM 1536 O O . VAL B 1 45 ? -6.441 19.828 -0.147 1 98.5 45 VAL B O 1
ATOM 1539 N N . PHE B 1 46 ? -5.656 21.953 -0.153 1 98.44 46 PHE B N 1
ATOM 1540 C CA . PHE B 1 46 ? -6.598 22.406 0.863 1 98.44 46 PHE B CA 1
ATOM 1541 C C . PHE B 1 46 ? -8.016 22.453 0.31 1 98.44 46 PHE B C 1
ATOM 1543 O O . PHE B 1 46 ? -8.984 22.344 1.064 1 98.44 46 PHE B O 1
ATOM 1550 N N . ALA B 1 47 ? -8.141 22.672 -0.983 1 98.19 47 ALA B N 1
ATOM 1551 C CA . ALA B 1 47 ? -9.469 22.562 -1.581 1 98.19 47 ALA B CA 1
ATOM 1552 C C . ALA B 1 47 ? -10.078 21.188 -1.347 1 98.19 47 ALA B C 1
ATOM 1554 O O . ALA B 1 47 ? -11.242 21.078 -0.97 1 98.19 47 ALA B O 1
ATOM 1555 N N . SER B 1 48 ? -9.289 20.156 -1.541 1 98.5 48 SER B N 1
ATOM 1556 C CA . SER B 1 48 ? -9.742 18.781 -1.316 1 98.5 48 SER B CA 1
ATOM 1557 C C . SER B 1 48 ? -10.055 18.547 0.155 1 98.5 48 SER B C 1
ATOM 1559 O O . SER B 1 48 ? -11.055 17.891 0.48 1 98.5 48 SER B O 1
ATOM 1561 N N . LEU B 1 49 ? -9.234 19.062 1.007 1 98.81 49 LEU B N 1
ATOM 1562 C CA . LEU B 1 49 ? -9.414 18.891 2.443 1 98.81 49 LEU B CA 1
ATOM 1563 C C . LEU B 1 49 ? -10.664 19.625 2.922 1 98.81 49 LEU B C 1
ATOM 1565 O O . LEU B 1 49 ? -11.375 19.125 3.807 1 98.81 49 LEU B O 1
ATOM 1569 N N . ARG B 1 50 ? -10.914 20.812 2.359 1 98.44 50 ARG B N 1
ATOM 1570 C CA . ARG B 1 50 ? -12.117 21.562 2.689 1 98.44 50 ARG B CA 1
ATOM 1571 C C . ARG B 1 50 ? -13.367 20.828 2.234 1 98.44 50 ARG B C 1
ATOM 1573 O O . ARG B 1 50 ? -14.344 20.734 2.979 1 98.44 50 ARG B O 1
ATOM 1580 N N . LYS B 1 51 ? -13.336 20.328 1.058 1 98.31 51 LYS B N 1
ATOM 1581 C CA . LYS B 1 51 ? -14.461 19.578 0.515 1 98.31 51 LYS B CA 1
ATOM 1582 C C . LYS B 1 51 ? -14.789 18.375 1.393 1 98.31 51 LYS B C 1
ATOM 1584 O O . LYS B 1 51 ? -15.961 18.031 1.566 1 98.31 51 LYS B O 1
ATOM 1589 N N . ALA B 1 52 ? -13.773 17.781 1.971 1 98.56 52 ALA B N 1
ATOM 1590 C CA . ALA B 1 52 ? -13.938 16.594 2.807 1 98.56 52 ALA B CA 1
ATOM 1591 C C . ALA B 1 52 ? -14.305 16.984 4.238 1 98.56 52 ALA B C 1
ATOM 1593 O O . ALA B 1 52 ? -14.492 16.109 5.09 1 98.56 52 ALA B O 1
ATOM 1594 N N . GLY B 1 53 ? -14.305 18.219 4.539 1 98.44 53 GLY B N 1
ATOM 1595 C CA . GLY B 1 53 ? -14.711 18.703 5.852 1 98.44 53 GLY B CA 1
ATOM 1596 C C . GLY B 1 53 ? -13.617 18.578 6.895 1 98.44 53 GLY B C 1
ATOM 1597 O O . GLY B 1 53 ? -13.898 18.5 8.094 1 98.44 53 GLY B O 1
ATOM 1598 N N . ILE B 1 54 ? -12.414 18.531 6.469 1 98.62 54 ILE B N 1
ATOM 1599 C CA . ILE B 1 54 ? -11.289 18.406 7.395 1 98.62 54 ILE B CA 1
ATOM 1600 C C . ILE B 1 54 ? -10.852 19.797 7.859 1 98.62 54 ILE B C 1
ATOM 1602 O O . ILE B 1 54 ? -10.492 19.984 9.023 1 98.62 54 ILE B O 1
ATOM 1606 N N . VAL B 1 55 ? -10.945 20.766 6.926 1 98.38 55 VAL B N 1
ATOM 1607 C CA . VAL B 1 55 ? -10.617 22.141 7.262 1 98.38 55 VAL B CA 1
ATOM 1608 C C . VAL B 1 55 ? -11.773 23.062 6.852 1 98.38 55 VAL B C 1
ATOM 1610 O O . VAL B 1 55 ? -12.633 22.672 6.055 1 98.38 55 VAL B O 1
ATOM 1613 N N . LYS B 1 56 ? -11.766 24.203 7.434 1 96.62 56 LYS B N 1
ATOM 1614 C CA . LYS B 1 56 ? -12.656 25.297 7.074 1 96.62 56 LYS B CA 1
ATOM 1615 C C . LYS B 1 56 ? -11.875 26.562 6.758 1 96.62 56 LYS B C 1
ATOM 1617 O O . LYS B 1 56 ? -10.742 26.734 7.219 1 96.62 56 LYS B O 1
ATOM 1622 N N . SER B 1 57 ? -12.484 27.375 6.004 1 95.12 57 SER B N 1
ATOM 1623 C CA . SER B 1 57 ? -11.805 28.609 5.617 1 95.12 57 SER B CA 1
ATOM 1624 C C . SER B 1 57 ? -12.641 29.828 5.973 1 95.12 57 SER B C 1
ATOM 1626 O O . SER B 1 57 ? -13.867 29.75 6.039 1 95.12 57 SER B O 1
ATOM 1628 N N . ILE B 1 58 ? -11.977 30.844 6.363 1 91.25 58 ILE B N 1
ATOM 1629 C CA . ILE B 1 58 ? -12.539 32.188 6.5 1 91.25 58 ILE B CA 1
ATOM 1630 C C . ILE B 1 58 ? -11.953 33.094 5.438 1 91.25 58 ILE B C 1
ATOM 1632 O O . ILE B 1 58 ? -10.727 33.188 5.305 1 91.25 58 ILE B O 1
ATOM 1636 N N . LYS B 1 59 ? -12.828 33.688 4.73 1 88.88 59 LYS B N 1
ATOM 1637 C CA . LYS B 1 59 ? -12.391 34.562 3.645 1 88.88 59 LYS B CA 1
ATOM 1638 C C . LYS B 1 59 ? -11.992 35.938 4.172 1 88.88 59 LYS B C 1
ATOM 1640 O O . LYS B 1 59 ? -12.453 36.344 5.238 1 88.88 59 LYS B O 1
ATOM 1645 N N . GLY B 1 60 ? -11.141 36.688 3.502 1 84.38 60 GLY B N 1
ATOM 1646 C CA . GLY B 1 60 ? -10.773 38.031 3.824 1 84.38 60 GLY B CA 1
ATOM 1647 C C . GLY B 1 60 ? -9.289 38.219 4.102 1 84.38 60 GLY B C 1
ATOM 1648 O O . GLY B 1 60 ? -8.57 37.219 4.254 1 84.38 60 GLY B O 1
ATOM 1649 N N . SER B 1 61 ? -8.773 39.406 4.234 1 81.56 61 SER B N 1
ATOM 1650 C CA . SER B 1 61 ? -7.363 39.719 4.426 1 81.56 61 SER B CA 1
ATOM 1651 C C . SER B 1 61 ? -6.82 39.125 5.711 1 81.56 61 SER B C 1
ATOM 1653 O O . SER B 1 61 ? -5.625 38.812 5.812 1 81.56 61 SER B O 1
ATOM 1655 N N . GLN B 1 62 ? -7.727 38.938 6.688 1 83.25 62 GLN B N 1
ATOM 1656 C CA . GLN B 1 62 ? -7.316 38.312 7.941 1 83.25 62 GLN B CA 1
ATOM 1657 C C . GLN B 1 62 ? -7.801 36.875 8.023 1 83.25 62 GLN B C 1
ATOM 1659 O O . GLN B 1 62 ? -7.848 36.281 9.109 1 83.25 62 GLN B O 1
ATOM 1664 N N . GLY B 1 63 ? -8.156 36.438 6.797 1 90.12 63 GLY B N 1
ATOM 1665 C CA . GLY B 1 63 ? -8.703 35.094 6.766 1 90.12 63 GLY B CA 1
ATOM 1666 C C . GLY B 1 63 ? -7.637 34.031 6.711 1 90.12 63 GLY B C 1
ATOM 1667 O O . GLY B 1 63 ? -6.445 34.312 6.871 1 90.12 63 GLY B O 1
ATOM 1668 N N . GLY B 1 64 ? -8.086 32.719 6.77 1 94.88 64 GLY B N 1
ATOM 1669 C CA . GLY B 1 64 ? -7.227 31.547 6.801 1 94.88 64 GLY B CA 1
ATOM 1670 C C . GLY B 1 64 ? -7.988 30.266 7.043 1 94.88 64 GLY B C 1
ATOM 1671 O O . GLY B 1 64 ? -9.172 30.156 6.707 1 94.88 64 GLY B O 1
ATOM 1672 N N . TYR B 1 65 ? -7.223 29.375 7.41 1 97.06 65 TYR B N 1
ATOM 1673 C CA . TYR B 1 65 ? -7.797 28.047 7.602 1 97.06 65 TYR B CA 1
ATOM 1674 C C . TYR B 1 65 ? -7.73 27.625 9.07 1 97.06 65 TYR B C 1
ATOM 1676 O O . TYR B 1 65 ? -6.871 28.109 9.82 1 97.06 65 TYR B O 1
ATOM 1684 N N . PHE B 1 66 ? -8.648 26.797 9.43 1 96 66 PHE B N 1
ATOM 1685 C CA . PHE B 1 66 ? -8.602 26.125 10.719 1 96 66 PHE B CA 1
ATOM 1686 C C . PHE B 1 66 ? -9.164 24.703 10.602 1 96 66 PHE B C 1
ATOM 1688 O O . PHE B 1 66 ? -9.828 24.375 9.617 1 96 66 PHE B O 1
ATOM 1695 N N . LEU B 1 67 ? -8.875 23.875 11.547 1 97.44 67 LEU B N 1
ATOM 1696 C CA . LEU B 1 67 ? -9.391 22.516 11.547 1 97.44 67 LEU B CA 1
ATOM 1697 C C . LEU B 1 67 ? -10.891 22.5 11.812 1 97.44 67 LEU B C 1
ATOM 1699 O O . LEU B 1 67 ? -11.383 23.25 12.648 1 97.44 67 LEU B O 1
ATOM 1703 N N . SER B 1 68 ? -11.625 21.672 11.164 1 96.5 68 SER B N 1
ATOM 1704 C CA . SER B 1 68 ? -13.078 21.625 11.297 1 96.5 68 SER B CA 1
ATOM 1705 C C . SER B 1 68 ? -13.484 20.938 12.602 1 96.5 68 SER B C 1
ATOM 1707 O O . SER B 1 68 ? -14.633 21.047 13.031 1 96.5 68 SER B O 1
ATOM 1709 N N . ARG B 1 69 ? -12.625 20.188 13.227 1 96.62 69 ARG B N 1
ATOM 1710 C CA . ARG B 1 69 ? -12.797 19.453 14.477 1 96.62 69 ARG B CA 1
ATOM 1711 C C . ARG B 1 69 ? -11.453 19.219 15.164 1 96.62 69 ARG B C 1
ATOM 1713 O O . ARG B 1 69 ? -10.398 19.406 14.555 1 96.62 69 ARG B O 1
ATOM 1720 N N . PRO B 1 70 ? -11.477 18.797 16.391 1 97.25 70 PRO B N 1
ATOM 1721 C CA . PRO B 1 70 ? -10.211 18.578 17.109 1 97.25 70 PRO B CA 1
ATOM 1722 C C . PRO B 1 70 ? -9.305 17.578 16.406 1 97.25 70 PRO B C 1
ATOM 1724 O O . PRO B 1 70 ? -9.789 16.594 15.836 1 97.25 70 PRO B O 1
ATOM 1727 N N . PRO B 1 71 ? -8 17.797 16.438 1 98.12 71 PRO B N 1
ATOM 1728 C CA . PRO B 1 71 ? -7.051 16.922 15.75 1 98.12 71 PRO B CA 1
ATOM 1729 C C . PRO B 1 71 ? -7.176 15.461 16.188 1 98.12 71 PRO B C 1
ATOM 1731 O O . PRO B 1 71 ? -6.852 14.555 15.414 1 98.12 71 PRO B O 1
ATOM 1734 N N . GLN B 1 72 ? -7.699 15.18 17.453 1 98.5 72 GLN B N 1
ATOM 1735 C CA . GLN B 1 72 ? -7.867 13.82 17.969 1 98.5 72 GLN B CA 1
ATOM 1736 C C . GLN B 1 72 ? -8.93 13.062 17.172 1 98.5 72 GLN B C 1
ATOM 1738 O O . GLN B 1 72 ? -8.953 11.828 17.188 1 98.5 72 GLN B O 1
ATOM 1743 N N . GLU B 1 73 ? -9.734 13.789 16.469 1 98.62 73 GLU B N 1
ATOM 1744 C CA . GLU B 1 73 ? -10.859 13.188 15.766 1 98.62 73 GLU B CA 1
ATOM 1745 C C . GLU B 1 73 ? -10.555 13.039 14.273 1 98.62 73 GLU B C 1
ATOM 1747 O O . GLU B 1 73 ? -11.367 12.492 13.523 1 98.62 73 GLU B O 1
ATOM 1752 N N . ILE B 1 74 ? -9.469 13.547 13.789 1 98.81 74 ILE B N 1
ATOM 1753 C CA . ILE B 1 74 ? -9.062 13.492 12.391 1 98.81 74 ILE B CA 1
ATOM 1754 C C . ILE B 1 74 ? -8.016 12.398 12.195 1 98.81 74 ILE B C 1
ATOM 1756 O O . ILE B 1 74 ? -6.875 12.539 12.633 1 98.81 74 ILE B O 1
ATOM 1760 N N . THR B 1 75 ? -8.383 11.367 11.531 1 98.88 75 THR B N 1
ATOM 1761 C CA . THR B 1 75 ? -7.477 10.242 11.328 1 98.88 75 THR B CA 1
ATOM 1762 C C . THR B 1 75 ? -6.668 10.422 10.047 1 98.88 75 THR B C 1
ATOM 1764 O O . THR B 1 75 ? -7.078 11.148 9.148 1 98.88 75 THR B O 1
ATOM 1767 N N . VAL B 1 76 ? -5.562 9.742 10.008 1 98.81 76 VAL B N 1
ATOM 1768 C CA . VAL B 1 76 ? -4.77 9.742 8.781 1 98.81 76 VAL B CA 1
ATOM 1769 C C . VAL B 1 76 ? -5.574 9.117 7.641 1 98.81 76 VAL B C 1
ATOM 1771 O O . VAL B 1 76 ? -5.465 9.547 6.492 1 98.81 76 VAL B O 1
ATOM 1774 N N . SER B 1 77 ? -6.41 8.141 8 1 98.5 77 SER B N 1
ATOM 1775 C CA . SER B 1 77 ? -7.273 7.508 7.004 1 98.5 77 SER B CA 1
ATOM 1776 C C . SER B 1 77 ? -8.172 8.531 6.324 1 98.5 77 SER B C 1
ATOM 1778 O O . SER B 1 77 ? -8.258 8.57 5.094 1 98.5 77 SER B O 1
ATOM 1780 N N . SER B 1 78 ? -8.828 9.398 7.137 1 98.62 78 SER B N 1
ATOM 1781 C CA . SER B 1 78 ? -9.727 10.398 6.578 1 98.62 78 SER B CA 1
ATOM 1782 C C . SER B 1 78 ? -8.969 11.391 5.703 1 98.62 78 SER B C 1
ATOM 1784 O O . SER B 1 78 ? -9.484 11.844 4.676 1 98.62 78 SER B O 1
ATOM 1786 N N . ILE B 1 79 ? -7.773 11.719 6.078 1 98.81 79 ILE B N 1
ATOM 1787 C CA . ILE B 1 79 ? -6.957 12.664 5.328 1 98.81 79 ILE B CA 1
ATOM 1788 C C . ILE B 1 79 ? -6.543 12.055 3.994 1 98.81 79 ILE B C 1
ATOM 1790 O O . ILE B 1 79 ? -6.688 12.68 2.943 1 98.81 79 ILE B O 1
ATOM 1794 N N . ILE B 1 80 ? -6.055 10.812 4.031 1 98.12 80 ILE B N 1
ATOM 1795 C CA . ILE B 1 80 ? -5.602 10.141 2.822 1 98.12 80 ILE B CA 1
ATOM 1796 C C . ILE B 1 80 ? -6.781 9.938 1.869 1 98.12 80 ILE B C 1
ATOM 1798 O O . ILE B 1 80 ? -6.652 10.156 0.662 1 98.12 80 ILE B O 1
ATOM 1802 N N . GLU B 1 81 ? -7.922 9.57 2.377 1 97.75 81 GLU B N 1
ATOM 1803 C CA . GLU B 1 81 ? -9.102 9.398 1.54 1 97.75 81 GLU B CA 1
ATOM 1804 C C . GLU B 1 81 ? -9.5 10.711 0.868 1 97.75 81 GLU B C 1
ATOM 1806 O O . GLU B 1 81 ? -9.898 10.719 -0.297 1 97.75 81 GLU B O 1
ATOM 1811 N N . ALA B 1 82 ? -9.398 11.75 1.601 1 98.31 82 ALA B N 1
ATOM 1812 C CA . ALA B 1 82 ? -9.75 13.062 1.063 1 98.31 82 ALA B CA 1
ATOM 1813 C C . ALA B 1 82 ? -8.82 13.453 -0.081 1 98.31 82 ALA B C 1
ATOM 1815 O O . ALA B 1 82 ? -9.242 14.125 -1.028 1 98.31 82 ALA B O 1
ATOM 1816 N N . LEU B 1 83 ? -7.625 13.047 -0.035 1 97.94 83 LEU B N 1
ATOM 1817 C CA . LEU B 1 83 ? -6.613 13.539 -0.961 1 97.94 83 LEU B CA 1
ATOM 1818 C C . LEU B 1 83 ? -6.402 12.562 -2.109 1 97.94 83 LEU B C 1
ATOM 1820 O O . LEU B 1 83 ? -6.043 12.961 -3.219 1 97.94 83 LEU B O 1
ATOM 1824 N N . GLU B 1 84 ? -6.57 11.258 -1.857 1 94.38 84 GLU B N 1
ATOM 1825 C CA . GLU B 1 84 ? -6.207 10.258 -2.859 1 94.38 84 GLU B CA 1
ATOM 1826 C C . GLU B 1 84 ? -7.395 9.367 -3.213 1 94.38 84 GLU B C 1
ATOM 1828 O O . GLU B 1 84 ? -7.375 8.672 -4.227 1 94.38 84 GLU B O 1
ATOM 1833 N N . GLY B 1 85 ? -8.414 9.383 -2.471 1 94.75 85 GLY B N 1
ATOM 1834 C CA . GLY B 1 85 ? -9.492 8.422 -2.643 1 94.75 85 GLY B CA 1
ATOM 1835 C C . GLY B 1 85 ? -9.234 7.105 -1.937 1 94.75 85 GLY B C 1
ATOM 1836 O O . GLY B 1 85 ? -8.594 7.074 -0.889 1 94.75 85 GLY B O 1
ATOM 1837 N N . ASP B 1 86 ? -9.805 6.062 -2.463 1 93.56 86 ASP B N 1
ATOM 1838 C CA . ASP B 1 86 ? -9.664 4.75 -1.841 1 93.56 86 ASP B CA 1
ATOM 1839 C C . ASP B 1 86 ? -8.219 4.262 -1.905 1 93.56 86 ASP B C 1
ATOM 1841 O O . ASP B 1 86 ? -7.605 4.258 -2.975 1 93.56 86 ASP B O 1
ATOM 1845 N N . TYR B 1 87 ? -7.664 4.02 -0.708 1 94.12 87 TYR B N 1
ATOM 1846 C CA . TYR B 1 87 ? -6.266 3.607 -0.633 1 94.12 87 TYR B CA 1
ATOM 1847 C C . TYR B 1 87 ? -6.145 2.09 -0.573 1 94.12 87 TYR B C 1
ATOM 1849 O O . TYR B 1 87 ? -5.039 1.551 -0.534 1 94.12 87 TYR B O 1
ATOM 1857 N N . ARG B 1 88 ? -7.254 1.347 -0.591 1 95.5 88 ARG B N 1
ATOM 1858 C CA . ARG B 1 88 ? -7.238 -0.109 -0.486 1 95.5 88 ARG B CA 1
ATOM 1859 C C . ARG B 1 88 ? -6.867 -0.75 -1.818 1 95.5 88 ARG B C 1
ATOM 1861 O O . ARG B 1 88 ? -7.203 -0.225 -2.883 1 95.5 88 ARG B O 1
ATOM 1868 N N . ILE B 1 89 ? -6.207 -1.916 -1.719 1 96 89 ILE B N 1
ATOM 1869 C CA . ILE B 1 89 ? -6.047 -2.77 -2.891 1 96 89 ILE B CA 1
ATOM 1870 C C . ILE B 1 89 ? -7.418 -3.24 -3.375 1 96 89 ILE B C 1
ATOM 1872 O O . ILE B 1 89 ? -8.219 -3.744 -2.586 1 96 89 ILE B O 1
ATOM 1876 N N . GLU B 1 90 ? -7.641 -3.051 -4.645 1 94.19 90 GLU B N 1
ATOM 1877 C CA . GLU B 1 90 ? -8.938 -3.418 -5.199 1 94.19 90 GLU B CA 1
ATOM 1878 C C . GLU B 1 90 ? -9.133 -4.93 -5.199 1 94.19 90 GLU B C 1
ATOM 1880 O O . GLU B 1 90 ? -8.195 -5.684 -5.461 1 94.19 90 GLU B O 1
ATOM 1885 N N . ASP B 1 91 ? -10.312 -5.266 -5.027 1 91.5 91 ASP B N 1
ATOM 1886 C CA . ASP B 1 91 ? -10.656 -6.68 -5.141 1 91.5 91 ASP B CA 1
ATOM 1887 C C . ASP B 1 91 ? -10.594 -7.145 -6.594 1 91.5 91 ASP B C 1
ATOM 1889 O O . ASP B 1 91 ? -10.734 -6.336 -7.516 1 91.5 91 ASP B O 1
ATOM 1893 N N . GLU B 1 92 ? -10.273 -8.406 -6.703 1 80.38 92 GLU B N 1
ATOM 1894 C CA . GLU B 1 92 ? -10.422 -8.977 -8.039 1 80.38 92 GLU B CA 1
ATOM 1895 C C . GLU B 1 92 ? -11.812 -9.594 -8.219 1 80.38 92 GLU B C 1
ATOM 1897 O O . GLU B 1 92 ? -12.344 -10.211 -7.301 1 80.38 92 GLU B O 1
ATOM 1902 N N . GLU B 1 93 ? -12.359 -9.227 -9.352 1 74.81 93 GLU B N 1
ATOM 1903 C CA . GLU B 1 93 ? -13.641 -9.859 -9.648 1 74.81 93 GLU B CA 1
ATOM 1904 C C . GLU B 1 93 ? -13.484 -11.375 -9.805 1 74.81 93 GLU B C 1
ATOM 1906 O O . GLU B 1 93 ? -12.602 -11.844 -10.523 1 74.81 93 GLU B O 1
ATOM 1911 N N . LEU B 1 94 ? -14.234 -12.078 -9 1 69.06 94 LEU B N 1
ATOM 1912 C CA . LEU B 1 94 ? -14.234 -13.531 -9.141 1 69.06 94 LEU B CA 1
ATOM 1913 C C . LEU B 1 94 ? -14.953 -13.961 -10.414 1 69.06 94 LEU B C 1
ATOM 1915 O O . LEU B 1 94 ? 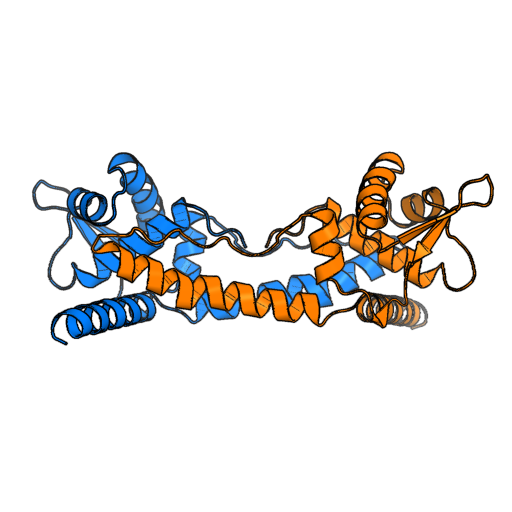-16.078 -13.516 -10.68 1 69.06 94 LEU B O 1
ATOM 1919 N N . PRO B 1 95 ? -14.164 -14.508 -11.211 1 65.25 95 PRO B N 1
ATOM 1920 C CA . PRO B 1 95 ? -14.922 -15.039 -12.344 1 65.25 95 PRO B CA 1
ATOM 1921 C C . PRO B 1 95 ? -15.969 -16.062 -11.93 1 65.25 95 PRO B C 1
ATOM 1923 O O . PRO B 1 95 ? -15.805 -16.734 -10.906 1 65.25 95 PRO B O 1
ATOM 1926 N N . LYS B 1 96 ? -17.312 -15.984 -12.414 1 60.03 96 LYS B N 1
ATOM 1927 C CA . LYS B 1 96 ? -18.438 -16.875 -12.109 1 60.03 96 LYS B CA 1
ATOM 1928 C C . LYS B 1 96 ? -18.047 -18.328 -12.289 1 60.03 96 LYS B C 1
ATOM 1930 O O . LYS B 1 96 ? -18.594 -19.219 -11.641 1 60.03 96 LYS B O 1
ATOM 1935 N N . GLU B 1 97 ? -17.062 -18.625 -13.234 1 60.5 97 GLU B N 1
ATOM 1936 C CA . GLU B 1 97 ? -16.719 -20.016 -13.562 1 60.5 97 GLU B CA 1
ATOM 1937 C C . GLU B 1 97 ? -15.25 -20.141 -13.93 1 60.5 97 GLU B C 1
ATOM 1939 O O . GLU B 1 97 ? -14.617 -19.172 -14.336 1 60.5 97 GLU B O 1
ATOM 1944 N N . GLY B 1 98 ? -14.57 -21.219 -13.312 1 65.38 98 GLY B N 1
ATOM 1945 C CA . GLY B 1 98 ? -13.258 -21.609 -13.797 1 65.38 98 GLY B CA 1
ATOM 1946 C C . GLY B 1 98 ? -12.289 -21.953 -12.672 1 65.38 98 GLY B C 1
ATOM 1947 O O . GLY B 1 98 ? -12.523 -21.594 -11.516 1 65.38 98 GLY B O 1
ATOM 1948 N N . LYS B 1 99 ? -11.352 -22.781 -12.945 1 64.69 99 LYS B N 1
ATOM 1949 C CA . LYS B 1 99 ? -10.359 -23.344 -12.039 1 64.69 99 LYS B CA 1
ATOM 1950 C C . LYS B 1 99 ? -9.531 -22.25 -11.375 1 64.69 99 LYS B C 1
ATOM 1952 O O . LYS B 1 99 ? -8.938 -22.453 -10.32 1 64.69 99 LYS B O 1
ATOM 1957 N N . TYR B 1 100 ? -9.711 -21.078 -11.969 1 74.69 100 TYR B N 1
ATOM 1958 C CA . TYR B 1 100 ? -8.852 -20.047 -11.398 1 74.69 100 TYR B CA 1
ATOM 1959 C C . TYR B 1 100 ? -9.562 -19.297 -10.281 1 74.69 100 TYR B C 1
ATOM 1961 O O . TYR B 1 100 ? -8.953 -18.453 -9.602 1 74.69 100 TYR B O 1
ATOM 1969 N N . THR B 1 101 ? -10.812 -19.672 -10 1 84.06 101 THR B N 1
ATOM 1970 C CA . THR B 1 101 ? -11.555 -19.016 -8.922 1 84.06 101 THR B CA 1
ATOM 1971 C C . THR B 1 101 ? -10.906 -19.297 -7.57 1 84.06 101 THR B C 1
ATOM 1973 O O . THR B 1 101 ? -10.906 -18.422 -6.691 1 84.06 101 THR B O 1
ATOM 1976 N N . GLY B 1 102 ? -10.344 -20.531 -7.426 1 91 102 GLY B N 1
ATOM 1977 C CA . GLY B 1 102 ? -9.656 -20.875 -6.195 1 91 102 GLY B CA 1
ATOM 1978 C C . GLY B 1 102 ? -8.414 -20.031 -5.949 1 91 102 GLY B C 1
ATOM 1979 O O . GLY B 1 102 ? -8.148 -19.625 -4.816 1 91 102 GLY B O 1
ATOM 1980 N N . SER B 1 103 ? -7.672 -19.797 -7.027 1 94.38 103 SER B N 1
ATOM 1981 C CA . SER B 1 103 ? -6.469 -18.984 -6.902 1 94.38 103 SER B CA 1
ATOM 1982 C C . SER B 1 103 ? -6.812 -17.531 -6.551 1 94.38 103 SER B C 1
ATOM 1984 O O . SER B 1 103 ? -6.164 -16.922 -5.695 1 94.38 103 SER B O 1
ATOM 1986 N N . VAL B 1 104 ? -7.859 -17.031 -7.195 1 94.06 104 VAL B N 1
ATOM 1987 C CA . VAL B 1 104 ? -8.312 -15.664 -6.93 1 94.06 104 VAL B CA 1
ATOM 1988 C C . VAL B 1 104 ? -8.734 -15.531 -5.469 1 94.06 104 VAL B C 1
ATOM 1990 O O . VAL B 1 104 ? -8.391 -14.562 -4.797 1 94.06 104 VAL B O 1
ATOM 1993 N N . ASN B 1 105 ? -9.445 -16.531 -5.012 1 93.62 105 ASN B N 1
ATOM 1994 C CA . ASN B 1 105 ? -9.898 -16.531 -3.625 1 93.62 105 ASN B CA 1
ATOM 1995 C C . ASN B 1 105 ? -8.719 -16.578 -2.654 1 93.62 105 ASN B C 1
ATOM 1997 O O . ASN B 1 105 ? -8.719 -15.875 -1.641 1 93.62 105 ASN B O 1
ATOM 2001 N N . ALA B 1 106 ? -7.777 -17.406 -2.941 1 96.25 106 ALA B N 1
ATOM 2002 C CA . ALA B 1 106 ? -6.602 -17.531 -2.082 1 96.25 106 ALA B CA 1
ATOM 2003 C C . ALA B 1 106 ? -5.848 -16.219 -1.979 1 96.25 106 ALA B C 1
ATOM 2005 O O . ALA B 1 106 ? -5.477 -15.781 -0.883 1 96.25 106 ALA B O 1
ATOM 2006 N N . ILE B 1 107 ? -5.656 -15.57 -3.09 1 97.19 107 ILE B N 1
ATOM 2007 C CA . ILE B 1 107 ? -4.941 -14.297 -3.145 1 97.19 107 ILE B CA 1
ATOM 2008 C C . ILE B 1 107 ? -5.738 -13.227 -2.4 1 97.19 107 ILE B C 1
ATOM 2010 O O . ILE B 1 107 ? -5.172 -12.453 -1.624 1 97.19 107 ILE B O 1
ATOM 2014 N N . GLN B 1 108 ? -7.035 -13.211 -2.633 1 96.19 108 GLN B N 1
ATOM 2015 C CA . GLN B 1 108 ? -7.902 -12.25 -1.954 1 96.19 108 GLN B CA 1
ATOM 2016 C C . GLN B 1 108 ? -7.797 -12.391 -0.438 1 96.19 108 GLN B C 1
ATOM 2018 O O . GLN B 1 108 ? -7.559 -11.406 0.266 1 96.19 108 GLN B O 1
ATOM 2023 N N . LYS B 1 109 ? -7.863 -13.609 0.018 1 97 109 LYS B N 1
ATOM 2024 C CA . LYS B 1 109 ? -7.98 -13.875 1.447 1 97 109 LYS B CA 1
ATOM 2025 C C . LYS B 1 109 ? -6.633 -13.727 2.146 1 97 109 LYS B C 1
ATOM 2027 O O . LYS B 1 109 ? -6.547 -13.133 3.225 1 97 109 LYS B O 1
ATOM 2032 N N . LEU B 1 110 ? -5.594 -14.188 1.513 1 98.38 110 LEU B N 1
ATOM 2033 C CA . LEU B 1 110 ? -4.344 -14.328 2.25 1 98.38 110 LEU B CA 1
ATOM 2034 C C . LEU B 1 110 ? -3.428 -13.133 1.997 1 98.38 110 LEU B C 1
ATOM 2036 O O . LEU B 1 110 ? -2.471 -12.914 2.742 1 98.38 110 LEU B O 1
ATOM 2040 N N . VAL B 1 111 ? -3.75 -12.383 0.948 1 98 111 VAL B N 1
ATOM 2041 C CA . VAL B 1 111 ? -2.861 -11.266 0.623 1 98 111 VAL B CA 1
ATOM 2042 C C . VAL B 1 111 ? -3.635 -9.953 0.678 1 98 111 VAL B C 1
ATOM 2044 O O . VAL B 1 111 ? -3.406 -9.125 1.566 1 98 111 VAL B O 1
ATOM 2047 N N . ILE B 1 112 ? -4.637 -9.836 -0.13 1 97.44 112 ILE B N 1
ATOM 2048 C CA . ILE B 1 112 ? -5.324 -8.562 -0.314 1 97.44 112 ILE B CA 1
ATOM 2049 C C . ILE B 1 112 ? -6.039 -8.172 0.976 1 97.44 112 ILE B C 1
ATOM 2051 O O . ILE B 1 112 ? -5.812 -7.082 1.514 1 97.44 112 ILE B O 1
ATOM 2055 N N . ASP B 1 113 ? -6.855 -9.062 1.49 1 97.75 113 ASP B N 1
ATOM 2056 C CA . ASP B 1 113 ? -7.621 -8.75 2.693 1 97.75 113 ASP B CA 1
ATOM 2057 C C . ASP B 1 113 ? -6.699 -8.461 3.875 1 97.75 113 ASP B C 1
ATOM 2059 O O . ASP B 1 113 ? -6.926 -7.512 4.629 1 97.75 113 ASP B O 1
ATOM 2063 N N . ARG B 1 114 ? -5.699 -9.258 4.031 1 98.25 114 ARG B N 1
ATOM 2064 C CA . ARG B 1 114 ? -4.793 -9.086 5.16 1 98.25 114 ARG B CA 1
ATOM 2065 C C . ARG B 1 114 ? -4.051 -7.758 5.07 1 98.25 114 ARG B C 1
ATOM 2067 O O . ARG B 1 114 ? -3.91 -7.047 6.066 1 98.25 114 ARG B O 1
ATOM 2074 N N . VAL B 1 115 ? -3.578 -7.438 3.9 1 97.94 115 VAL B N 1
ATOM 2075 C CA . VAL B 1 115 ? -2.881 -6.172 3.709 1 97.94 115 VAL B CA 1
ATOM 2076 C C . VAL B 1 115 ? -3.846 -5.012 3.945 1 97.94 115 VAL B C 1
ATOM 2078 O O . VAL B 1 115 ? -3.539 -4.082 4.699 1 97.94 115 VAL B O 1
ATOM 2081 N N . ASN B 1 116 ? -5.012 -5.086 3.273 1 97.69 116 ASN B N 1
ATOM 2082 C CA . ASN B 1 116 ? -5.992 -4.02 3.424 1 97.69 116 ASN B CA 1
ATOM 2083 C C . ASN B 1 116 ? -6.391 -3.826 4.887 1 97.69 116 ASN B C 1
ATOM 2085 O O . ASN B 1 116 ? -6.484 -2.695 5.363 1 97.69 116 ASN B O 1
ATOM 2089 N N . ASP B 1 117 ? -6.648 -4.914 5.574 1 98.19 117 ASP B N 1
ATOM 2090 C CA . ASP B 1 117 ? -7.062 -4.832 6.973 1 98.19 117 ASP B CA 1
ATOM 2091 C C . ASP B 1 117 ? -5.98 -4.176 7.828 1 98.19 117 ASP B C 1
ATOM 2093 O O . ASP B 1 117 ? -6.273 -3.301 8.648 1 98.19 117 ASP B O 1
ATOM 2097 N N . SER B 1 118 ? -4.754 -4.547 7.633 1 98.12 118 SER B N 1
ATOM 2098 C CA . SER B 1 118 ? -3.648 -4.027 8.438 1 98.12 118 SER B CA 1
ATOM 2099 C C . SER B 1 118 ? -3.406 -2.551 8.148 1 98.12 118 SER B C 1
ATOM 2101 O O . SER B 1 118 ? -3.246 -1.752 9.078 1 98.12 118 SER B O 1
ATOM 2103 N N . VAL B 1 119 ? -3.391 -2.168 6.914 1 97.75 119 VAL B N 1
ATOM 2104 C CA . VAL B 1 119 ? -3.156 -0.783 6.52 1 97.75 119 VAL B CA 1
ATOM 2105 C C . VAL B 1 119 ? -4.289 0.1 7.035 1 97.75 119 VAL B C 1
ATOM 2107 O O . VAL B 1 119 ? -4.047 1.166 7.605 1 97.75 119 VAL B O 1
ATOM 2110 N N . THR B 1 120 ? -5.508 -0.38 6.855 1 97.88 120 THR B N 1
ATOM 2111 C CA . THR B 1 120 ? -6.668 0.37 7.316 1 97.88 120 THR B CA 1
ATOM 2112 C C . THR B 1 120 ? -6.617 0.564 8.828 1 97.88 120 THR B C 1
ATOM 2114 O O . THR B 1 120 ? -6.898 1.655 9.328 1 97.88 120 THR B O 1
ATOM 2117 N N . GLU B 1 121 ? -6.297 -0.464 9.5 1 98.56 121 GLU B N 1
ATOM 2118 C CA . GLU B 1 121 ? -6.191 -0.375 10.953 1 98.56 121 GLU B CA 1
ATOM 2119 C C . GLU B 1 121 ? -5.172 0.683 11.375 1 98.56 121 GLU B C 1
ATOM 2121 O O . GLU B 1 121 ? -5.445 1.5 12.25 1 98.56 121 GLU B O 1
ATOM 2126 N N . ILE B 1 122 ? -4.039 0.708 10.758 1 98.5 122 ILE B N 1
ATOM 2127 C CA . ILE B 1 122 ? -2.996 1.675 11.086 1 98.5 122 ILE B CA 1
ATOM 2128 C C . ILE B 1 122 ? -3.492 3.088 10.789 1 98.5 122 ILE B C 1
ATOM 2130 O O . ILE B 1 122 ? -3.439 3.965 11.656 1 98.5 122 ILE B O 1
ATOM 2134 N N . LEU B 1 123 ? -4.02 3.312 9.594 1 98.44 123 LEU B N 1
ATOM 2135 C CA . LEU B 1 123 ? -4.387 4.652 9.156 1 98.44 123 LEU B CA 1
ATOM 2136 C C . LEU B 1 123 ? -5.566 5.188 9.961 1 98.44 123 LEU B C 1
ATOM 2138 O O . LEU B 1 123 ? -5.668 6.391 10.203 1 98.44 123 LEU B O 1
ATOM 2142 N N . GLN B 1 124 ? -6.449 4.273 10.453 1 98.69 124 GLN B N 1
ATOM 2143 C CA . GLN B 1 124 ? -7.609 4.68 11.234 1 98.69 124 GLN B CA 1
ATOM 2144 C C . GLN B 1 124 ? -7.23 4.918 12.695 1 98.69 124 GLN B C 1
ATOM 2146 O O . GLN B 1 124 ? -7.945 5.617 13.422 1 98.69 124 GLN B O 1
ATOM 2151 N N . SER B 1 125 ? -6.156 4.363 13.125 1 98.75 125 SER B N 1
ATOM 2152 C CA . SER B 1 125 ? -5.781 4.465 14.531 1 98.75 125 SER B CA 1
ATOM 2153 C C . SER B 1 125 ? -4.906 5.688 14.789 1 98.75 125 SER B C 1
ATOM 2155 O O . SER B 1 125 ? -4.852 6.195 15.906 1 98.75 125 SER B O 1
ATOM 2157 N N . VAL B 1 126 ? -4.172 6.207 13.805 1 98.88 126 VAL B N 1
ATOM 2158 C CA . VAL B 1 126 ? -3.307 7.371 13.953 1 98.88 126 VAL B CA 1
ATOM 2159 C C . VAL B 1 126 ? -4.098 8.641 13.656 1 98.88 126 VAL B C 1
ATOM 2161 O O . VAL B 1 126 ? -4.727 8.758 12.602 1 98.88 126 VAL B O 1
ATOM 2164 N N . THR B 1 127 ? -4.086 9.562 14.578 1 98.88 127 THR B N 1
ATOM 2165 C CA . THR B 1 127 ? -4.801 10.82 14.398 1 98.88 127 THR B CA 1
ATOM 2166 C C . THR B 1 127 ? -3.824 11.953 14.109 1 98.88 127 THR B C 1
ATOM 2168 O O . THR B 1 127 ? -2.613 11.797 14.273 1 98.88 127 THR B O 1
ATOM 2171 N N . LEU B 1 128 ? -4.422 13.07 13.672 1 98.81 128 LEU B N 1
ATOM 2172 C CA . LEU B 1 128 ? -3.617 14.273 13.492 1 98.81 128 LEU B CA 1
ATOM 2173 C C . LEU B 1 128 ? -2.965 14.695 14.805 1 98.81 128 LEU B C 1
ATOM 2175 O O . LEU B 1 128 ? -1.836 15.188 14.812 1 98.81 128 LEU B O 1
ATOM 2179 N N . HIS B 1 129 ? -3.645 14.477 15.906 1 98.62 129 HIS B N 1
ATOM 2180 C CA . HIS B 1 129 ? -3.086 14.766 17.219 1 98.62 129 HIS B CA 1
ATOM 2181 C C . HIS B 1 129 ? -1.839 13.93 17.484 1 98.62 129 HIS B C 1
ATOM 2183 O O . HIS B 1 129 ? -0.861 14.43 18.047 1 98.62 129 HIS B O 1
ATOM 2189 N N . ASP B 1 130 ? -1.849 12.68 17.125 1 98.81 130 ASP B N 1
ATOM 2190 C CA . ASP B 1 130 ? -0.683 11.812 17.281 1 98.81 130 ASP B CA 1
ATOM 2191 C C . ASP B 1 130 ? 0.509 12.352 16.5 1 98.81 130 ASP B C 1
ATOM 2193 O O . ASP B 1 130 ? 1.642 12.336 16.984 1 98.81 130 ASP B O 1
ATOM 2197 N N . LEU B 1 131 ? 0.241 12.781 15.266 1 98.56 131 LEU B N 1
ATOM 2198 C CA . LEU B 1 131 ? 1.305 13.336 14.438 1 98.56 131 LEU B CA 1
ATOM 2199 C C . LEU B 1 131 ? 1.854 14.625 15.047 1 98.56 131 LEU B C 1
ATOM 2201 O O . LEU B 1 131 ? 3.068 14.844 15.055 1 98.56 131 LEU B O 1
ATOM 2205 N N . GLU B 1 132 ? 0.971 15.438 15.5 1 96.88 132 GLU B N 1
ATOM 2206 C CA . GLU B 1 132 ? 1.375 16.672 16.172 1 96.88 132 GLU B CA 1
ATOM 2207 C C . GLU B 1 132 ? 2.285 16.375 17.359 1 96.88 132 GLU B C 1
ATOM 2209 O O . GLU B 1 132 ? 3.309 17.031 17.547 1 96.88 132 GLU B O 1
ATOM 2214 N N . LYS B 1 133 ? 1.876 15.422 18.156 1 97.44 133 LYS B N 1
ATOM 2215 C CA . LYS B 1 133 ? 2.648 15.055 19.328 1 97.44 133 LYS B CA 1
ATOM 2216 C C . LYS B 1 133 ? 4.043 14.562 18.953 1 97.44 133 LYS B C 1
ATOM 2218 O O . LYS B 1 133 ? 5.031 14.93 19.594 1 97.44 133 LYS B O 1
ATOM 2223 N N . GLU B 1 134 ? 4.09 13.75 17.984 1 96.5 134 GLU B N 1
ATOM 2224 C CA . GLU B 1 134 ? 5.383 13.25 17.516 1 96.5 134 GLU B CA 1
ATOM 2225 C C . GLU B 1 134 ? 6.262 14.383 17 1 96.5 134 GLU B C 1
ATOM 2227 O O . GLU B 1 134 ? 7.473 14.391 17.234 1 96.5 134 GLU B O 1
ATOM 2232 N N . TYR B 1 135 ? 5.633 15.281 16.297 1 94.38 135 TYR B N 1
ATOM 2233 C CA . TYR B 1 135 ? 6.332 16.484 15.836 1 94.38 135 TYR B CA 1
ATOM 2234 C C . TYR B 1 135 ? 6.93 17.25 17.016 1 94.38 135 TYR B C 1
ATOM 2236 O O . TYR B 1 135 ? 8.102 17.625 16.984 1 94.38 135 TYR B O 1
ATOM 2244 N N . GLN B 1 136 ? 6.156 17.469 18 1 92.88 136 GLN B N 1
ATOM 2245 C CA . GLN B 1 136 ? 6.594 18.234 19.172 1 92.88 136 GLN B CA 1
ATOM 2246 C C . GLN B 1 136 ? 7.742 17.531 19.891 1 92.88 136 GLN B C 1
ATOM 2248 O O . GLN B 1 136 ? 8.68 18.172 20.359 1 92.88 136 GLN B O 1
ATOM 2253 N N . GLU B 1 137 ? 7.602 16.234 19.938 1 92.44 137 GLU B N 1
ATOM 2254 C CA . GLU B 1 137 ? 8.672 15.469 20.562 1 92.44 137 GLU B CA 1
ATOM 2255 C C . GLU B 1 137 ? 9.977 15.609 19.781 1 92.44 137 GLU B C 1
ATOM 2257 O O . GLU B 1 137 ? 11.055 15.695 20.375 1 92.44 137 GLU B O 1
ATOM 2262 N N . TYR B 1 138 ? 9.867 15.625 18.5 1 88.19 138 TYR B N 1
ATOM 2263 C CA . TYR B 1 138 ? 11.039 15.766 17.656 1 88.19 138 TYR B CA 1
ATOM 2264 C C . TYR B 1 138 ? 11.695 17.125 17.844 1 88.19 138 TYR B C 1
ATOM 2266 O O . TYR B 1 138 ? 12.922 17.219 17.953 1 88.19 138 TYR B O 1
ATOM 2274 N N . ILE B 1 139 ? 10.898 18.172 17.891 1 85.5 139 ILE B N 1
ATOM 2275 C CA . ILE B 1 139 ? 11.414 19.531 18.031 1 85.5 139 ILE B CA 1
ATOM 2276 C C . ILE B 1 139 ? 12.047 19.688 19.422 1 85.5 139 ILE B C 1
ATOM 2278 O O . ILE B 1 139 ? 13.086 20.344 19.547 1 85.5 139 ILE B O 1
ATOM 2282 N N . ASP B 1 140 ? 11.414 19.156 20.375 1 83.94 140 ASP B N 1
ATOM 2283 C CA . ASP B 1 140 ? 11.922 19.281 21.734 1 83.94 140 ASP B CA 1
ATOM 2284 C C . ASP B 1 140 ? 13.242 18.531 21.891 1 83.94 140 ASP B C 1
ATOM 2286 O O . ASP B 1 140 ? 14.141 19 22.594 1 83.94 140 ASP B O 1
ATOM 2290 N N . TYR B 1 141 ? 13.32 17.344 21.234 1 77.56 141 TYR B N 1
ATOM 2291 C CA . TYR B 1 141 ? 14.547 16.562 21.312 1 77.56 141 TYR B CA 1
ATOM 2292 C C . TYR B 1 141 ? 15.68 17.25 20.562 1 77.56 141 TYR B C 1
ATOM 2294 O O . TYR B 1 141 ? 16.828 17.25 21.016 1 77.56 141 TYR B O 1
ATOM 2302 N N . GLY B 1 142 ? 15.352 17.672 19.297 1 69.19 142 GLY B N 1
ATOM 2303 C CA . GLY B 1 142 ? 16.375 18.406 18.562 1 69.19 142 GLY B CA 1
ATOM 2304 C C . GLY B 1 142 ? 16.859 19.641 19.281 1 69.19 142 GLY B C 1
ATOM 2305 O O . GLY B 1 142 ? 18.031 20 19.203 1 69.19 142 GLY B O 1
ATOM 2306 N N . GLN B 1 143 ? 15.961 20.344 19.875 1 62.12 143 GLN B N 1
ATOM 2307 C CA . GLN B 1 143 ? 16.328 21.516 20.656 1 62.12 143 GLN B CA 1
ATOM 2308 C C . GLN B 1 143 ? 17.172 21.125 21.875 1 62.12 143 GLN B C 1
ATOM 2310 O O . GLN B 1 143 ? 18.062 21.891 22.281 1 62.12 143 GLN B O 1
ATOM 2315 N N . ASP B 1 144 ? 16.781 20 22.359 1 56.62 144 ASP B N 1
ATOM 2316 C CA . ASP B 1 144 ? 17.578 19.562 23.5 1 56.62 144 ASP B CA 1
ATOM 2317 C C . ASP B 1 144 ? 19 19.219 23.078 1 56.62 144 ASP B C 1
ATOM 2319 O O . ASP B 1 144 ? 19.938 19.344 23.875 1 56.62 144 ASP B O 1
ATOM 2323 N N . MET B 1 145 ? 19.125 18.688 21.875 1 53.19 145 MET B N 1
ATOM 2324 C CA . MET B 1 145 ? 20.5 18.406 21.438 1 53.19 145 MET B CA 1
ATOM 2325 C C . MET B 1 145 ? 21.281 19.688 21.234 1 53.19 145 MET B C 1
ATOM 2327 O O . MET B 1 145 ? 22.516 19.656 21.141 1 53.19 145 MET B O 1
ATOM 2331 N N . TYR B 1 146 ? 20.609 20.766 20.859 1 48.84 146 TYR B N 1
ATOM 2332 C CA . TYR B 1 146 ? 21.328 22.031 20.781 1 48.84 146 TYR B CA 1
ATOM 2333 C C . TYR B 1 146 ? 21.844 22.453 22.156 1 48.84 146 TYR B C 1
ATOM 2335 O O . TYR B 1 146 ? 22.828 23.188 22.25 1 48.84 146 TYR B O 1
ATOM 2343 N N . TYR B 1 147 ? 21.109 22.203 23.203 1 48.69 147 TYR B N 1
ATOM 2344 C CA . TYR B 1 147 ? 21.578 22.641 24.516 1 48.69 147 TYR B CA 1
ATOM 2345 C C . TYR B 1 147 ? 22.578 21.641 25.094 1 48.69 147 TYR B C 1
ATOM 2347 O O . TYR B 1 147 ? 23.078 21.844 26.203 1 48.69 147 TYR B O 1
ATOM 2355 N N . ILE B 1 148 ? 22.719 20.547 24.453 1 39.81 148 ILE B N 1
ATOM 2356 C CA . ILE B 1 148 ? 23.781 19.766 25.078 1 39.81 148 ILE B CA 1
ATOM 2357 C C . ILE B 1 148 ? 25.109 20.062 24.391 1 39.81 148 ILE B C 1
ATOM 2359 O O . ILE B 1 148 ? 25.141 20.344 23.188 1 39.81 148 ILE B O 1
#

InterPro domains:
  IPR000944 Transcription regulator Rrf2 [PF02082] (3-131)
  IPR000944 Transcription regulator Rrf2 [PS51197] (2-133)
  IPR000944 Transcription regulator Rrf2 [PTHR33221] (1-136)
  IPR000944 Transcription regulator Rrf2 [TIGR00738] (1-131)
  IPR030489 Transcription regulator Rrf2-type, conserved site [PS01332] (49-67)
  IPR036388 Winged helix-like DNA-binding domain superfamily [G3DSA:1.10.10.10] (1-148)
  IPR036390 Winged helix DNA-binding domain superfamily [SSF46785] (2-136)

Secondary structure (DSSP, 8-state):
----HHHHHHHHHHHHHHHH-SSS-B-HHHHHHHHT--HHHHHHHHHHHHHTTSEEEE-STT-EEEESS-GGG-BHHHHHHHHHS--SPPPPP--SSSTTHHHHHHHIIIIIHHHHHHHHHHHHH-BHHHHHHHHHHHHHHHHHHH--/----HHHHHHHHHHHHHHHH-SSS-B-HHHHHHHHT--HHHHHHHHHHHHHTTSEEEE-STT-EEEESS-GGG-BHHHHHHHHHS--SPPPPP--SSSTHHHHHHHHIIIIIHHHHHHHHHHHHH-BHHHHHHHHHHHHHHHHHHH--

Nearest PDB structures (foldseek):
  2y75-assembly1_E  TM=8.838E-01  e=2.884E-12  Bacillus subtilis
  4cic-assembly1_B  TM=8.414E-01  e=7.280E-11  Thermincola potens JR
  4hf0-assembly1_A  TM=8.122E-01  e=3.552E-10  Escherichia coli K-12
  3lwf-assembly1_A  TM=8.557E-01  e=7.619E-10  Listeria innocua
  4hf0-assembly1_B  TM=8.941E-01  e=2.772E-09  Escherichia coli K-12